Protein AF-A0A286UTF1-F1 (afdb_monomer)

Radius of gyration: 39.76 Å; Cα contacts (8 Å, |Δi|>4): 218; chains: 1; bounding box: 138×71×116 Å

Foldseek 3Di:
DDDDDDDDDDDDDDPPDDDPPPPPPPDDDADPPPNFQWFWEAAPNDIDIDGLVLLLVQFPQSVVLVPDDPDPPDDDARNDPVGHHYDPPAHPLLVVLLCCLSPPPDQLDDSDDDLVNLLSNLVVCLVRVRVVSVVVSCVVNVPPPDDLLRQCLSCVVRVVLVSNLVSLLVLLPDPDQQDPVSCVSNDVLVSVLSVQLNVQLVVVCVVCVVQLVVLVVVVPPPDDDDDDDDDDDDDDYDDDDDDDDDDDDDPPDDPPVDPPDDDDPPDHNSVVSSVSSQVSCCVRVVRHDDDDDPPPPPVPCSDPDDDDDDDDDDDDDDDDDDDD

Structure (mmCIF, N/CA/C/O backbone):
data_AF-A0A286UTF1-F1
#
_entry.id   AF-A0A286UTF1-F1
#
loop_
_atom_site.group_PDB
_atom_site.id
_atom_site.type_symbol
_atom_site.label_atom_id
_atom_site.label_alt_id
_atom_site.label_comp_id
_atom_site.label_asym_id
_atom_site.label_entity_id
_atom_site.label_seq_id
_atom_site.pdbx_PDB_ins_code
_atom_site.Cartn_x
_atom_site.Cartn_y
_atom_site.Cartn_z
_atom_site.occupancy
_atom_site.B_iso_or_equiv
_atom_site.auth_seq_id
_atom_site.auth_comp_id
_atom_site.auth_asym_id
_atom_site.auth_atom_id
_atom_site.pdbx_PDB_model_num
ATOM 1 N N . MET A 1 1 ? 102.202 29.304 -36.621 1.00 47.81 1 MET A N 1
ATOM 2 C CA . MET A 1 1 ? 102.031 28.525 -37.865 1.00 47.81 1 MET A CA 1
ATOM 3 C C . MET A 1 1 ? 101.836 27.078 -37.457 1.00 47.81 1 MET A C 1
ATOM 5 O O . MET A 1 1 ? 102.384 26.709 -36.431 1.00 47.81 1 MET A O 1
ATOM 9 N N . GLU A 1 2 ? 101.073 26.332 -38.258 1.00 36.81 2 GLU A N 1
ATOM 10 C CA . GLU A 1 2 ? 100.695 24.915 -38.097 1.00 36.81 2 GLU A CA 1
ATOM 11 C C . GLU A 1 2 ? 99.563 24.612 -37.106 1.00 36.81 2 GLU A C 1
ATOM 13 O O . GLU A 1 2 ? 99.520 25.147 -36.008 1.00 36.81 2 GLU A O 1
ATOM 18 N N . MET A 1 3 ? 98.605 23.733 -37.377 1.00 40.72 3 MET A N 1
ATOM 19 C CA . MET A 1 3 ? 97.963 23.258 -38.607 1.00 40.72 3 MET A CA 1
ATOM 20 C C . MET A 1 3 ? 96.608 22.727 -38.103 1.00 40.72 3 MET A C 1
ATOM 22 O O . MET A 1 3 ? 96.576 21.795 -37.304 1.00 40.72 3 MET A O 1
ATOM 26 N N . ARG A 1 4 ? 95.486 23.353 -38.485 1.00 44.50 4 ARG A N 1
ATOM 27 C CA . ARG A 1 4 ? 94.147 22.770 -38.286 1.00 44.50 4 ARG A CA 1
ATOM 28 C C . ARG A 1 4 ? 93.730 22.105 -39.590 1.00 44.50 4 ARG A C 1
ATOM 30 O O . ARG A 1 4 ? 93.435 22.806 -40.553 1.00 44.50 4 ARG A O 1
ATOM 37 N N . THR A 1 5 ? 93.669 20.779 -39.589 1.00 48.03 5 THR A N 1
ATOM 38 C CA . THR A 1 5 ? 93.121 20.001 -40.705 1.00 48.03 5 THR A CA 1
ATOM 39 C C . THR A 1 5 ? 92.235 18.882 -40.163 1.00 48.03 5 THR A C 1
ATOM 41 O O . THR A 1 5 ? 92.619 18.138 -39.264 1.00 48.03 5 THR A O 1
ATOM 44 N N . SER A 1 6 ? 91.011 18.864 -40.681 1.00 45.31 6 SER A N 1
ATOM 45 C CA . SER A 1 6 ? 89.820 18.118 -40.266 1.00 45.31 6 SER A CA 1
ATOM 46 C C . SER A 1 6 ? 89.930 16.593 -40.392 1.00 45.31 6 SER A C 1
ATOM 48 O O . SER A 1 6 ? 90.634 16.116 -41.283 1.00 45.31 6 SER A O 1
ATOM 50 N N . PRO A 1 7 ? 89.137 15.810 -39.636 1.00 47.75 7 PRO A N 1
ATOM 51 C CA . PRO A 1 7 ? 88.862 14.427 -39.987 1.00 47.75 7 PRO A CA 1
ATOM 52 C C . PRO A 1 7 ? 87.630 14.302 -40.906 1.00 47.75 7 PRO A C 1
ATOM 54 O O . PRO A 1 7 ? 86.541 14.780 -40.604 1.00 47.75 7 PRO A O 1
ATOM 57 N N . LEU A 1 8 ? 87.894 13.684 -42.058 1.00 42.94 8 LEU A N 1
ATOM 58 C CA . LEU A 1 8 ? 87.099 12.759 -42.881 1.00 42.94 8 LEU A CA 1
ATOM 59 C C . LEU A 1 8 ? 85.564 12.709 -42.704 1.00 42.94 8 LEU A C 1
ATOM 61 O O . LEU A 1 8 ? 85.037 12.225 -41.706 1.00 42.94 8 LEU A O 1
ATOM 65 N N . ILE A 1 9 ? 84.870 13.087 -43.782 1.00 47.72 9 ILE A N 1
ATOM 66 C CA . ILE A 1 9 ? 83.453 12.811 -44.059 1.00 47.72 9 ILE A CA 1
ATOM 67 C C . ILE A 1 9 ? 83.312 11.349 -44.503 1.00 47.72 9 ILE A C 1
ATOM 69 O O . ILE A 1 9 ? 83.910 10.947 -45.501 1.00 47.72 9 ILE A O 1
ATOM 73 N N . VAL A 1 10 ? 82.493 10.572 -43.794 1.00 52.75 10 VAL A N 1
ATOM 74 C CA . VAL A 1 10 ? 81.990 9.268 -44.251 1.00 52.75 10 VAL A CA 1
ATOM 75 C C . VAL A 1 10 ? 80.638 9.506 -44.938 1.00 52.75 10 VAL A C 1
ATOM 77 O O . VAL A 1 10 ? 79.758 10.098 -44.312 1.00 52.75 10 VAL A O 1
ATOM 80 N N . PRO A 1 11 ? 80.435 9.103 -46.206 1.00 51.34 11 PRO A N 1
ATOM 81 C CA . PRO A 1 11 ? 79.147 9.249 -46.867 1.00 51.34 11 PRO A CA 1
ATOM 82 C C . PRO A 1 11 ? 78.292 7.991 -46.675 1.00 51.34 11 PRO A C 1
ATOM 84 O O . PRO A 1 11 ? 78.712 6.891 -47.024 1.00 51.34 11 PRO A O 1
ATOM 87 N N . GLY A 1 12 ? 77.058 8.183 -46.208 1.00 56.88 12 GLY A N 1
ATOM 88 C CA . GLY A 1 12 ? 75.978 7.214 -46.384 1.00 56.88 12 GLY A CA 1
ATOM 89 C C . GLY A 1 12 ? 75.501 6.541 -45.105 1.00 56.88 12 GLY A C 1
ATOM 90 O O . GLY A 1 12 ? 75.857 5.402 -44.831 1.00 56.88 12 GLY A O 1
ATOM 91 N N . GLU A 1 13 ? 74.584 7.200 -44.403 1.00 44.34 13 GLU A N 1
ATOM 92 C CA . GLU A 1 13 ? 73.600 6.501 -43.582 1.00 44.34 13 GLU A CA 1
ATOM 93 C C . GLU A 1 13 ? 72.228 7.106 -43.899 1.00 44.34 13 GLU A C 1
ATOM 95 O O . GLU A 1 13 ? 71.921 8.249 -43.563 1.00 44.34 13 GLU A O 1
ATOM 100 N N . VAL A 1 14 ? 71.449 6.366 -44.689 1.00 63.00 14 VAL A N 1
ATOM 101 C CA . VAL A 1 14 ? 70.055 6.690 -45.003 1.00 63.00 14 VAL A CA 1
ATOM 102 C C . VAL A 1 14 ? 69.260 6.472 -43.712 1.00 63.00 14 VAL A C 1
ATOM 104 O O . VAL A 1 14 ? 69.322 5.364 -43.175 1.00 63.00 14 VAL A O 1
ATOM 107 N N . PRO A 1 15 ? 68.532 7.473 -43.182 1.00 63.28 15 PRO A N 1
ATOM 108 C CA . PRO A 1 15 ? 67.736 7.263 -41.982 1.00 63.28 15 PRO A CA 1
ATOM 109 C C . PRO A 1 15 ? 66.653 6.207 -42.261 1.00 63.28 15 PRO A C 1
ATOM 111 O O . PRO A 1 15 ? 66.076 6.202 -43.355 1.00 63.28 15 PRO A O 1
ATOM 114 N N . PRO A 1 16 ? 66.371 5.301 -41.307 1.00 67.75 16 PRO A N 1
ATOM 115 C CA . PRO A 1 16 ? 65.368 4.262 -41.492 1.00 67.75 16 PRO A CA 1
ATOM 116 C C . PRO A 1 16 ? 63.994 4.888 -41.772 1.00 67.75 16 PRO A C 1
ATOM 118 O O . PRO A 1 16 ? 63.701 5.976 -41.261 1.00 67.75 16 PRO A O 1
ATOM 121 N N . PRO A 1 17 ? 63.142 4.225 -42.578 1.00 59.16 17 PRO A N 1
ATOM 122 C CA . PRO A 1 17 ? 61.818 4.736 -42.890 1.00 59.16 17 PRO A CA 1
ATOM 123 C C . PRO A 1 17 ? 61.050 4.957 -41.588 1.00 59.16 17 PRO A C 1
ATOM 125 O O . PRO A 1 17 ? 60.922 4.058 -40.756 1.00 59.16 17 PRO A O 1
ATOM 128 N N . THR A 1 18 ? 60.567 6.184 -41.413 1.00 64.19 18 THR A N 1
ATOM 129 C CA . THR A 1 18 ? 59.660 6.551 -40.332 1.00 64.19 18 THR A CA 1
ATOM 130 C C . THR A 1 18 ? 58.471 5.587 -40.375 1.00 64.19 18 THR A C 1
ATOM 132 O O . THR A 1 18 ? 57.904 5.393 -41.456 1.00 64.19 18 THR A O 1
ATOM 135 N N . PRO A 1 19 ? 58.090 4.948 -39.254 1.00 62.62 19 PRO A N 1
ATOM 136 C CA . PRO A 1 19 ? 56.891 4.124 -39.240 1.00 62.62 19 PRO A CA 1
ATOM 137 C C . PRO A 1 19 ? 55.705 5.007 -39.652 1.00 62.62 19 PRO A C 1
ATOM 139 O O . PRO A 1 19 ? 55.647 6.168 -39.226 1.00 62.62 19 PRO A O 1
ATOM 142 N N . PRO A 1 20 ? 54.782 4.513 -40.497 1.00 55.75 20 PRO A N 1
ATOM 143 C CA . PRO A 1 20 ? 53.594 5.282 -40.830 1.00 55.75 20 PRO A CA 1
ATOM 144 C C . PRO A 1 20 ? 52.898 5.639 -39.519 1.00 55.75 20 PRO A C 1
ATOM 146 O O . PRO A 1 20 ? 52.729 4.769 -38.662 1.00 55.75 20 PRO A O 1
ATOM 149 N N . LEU A 1 21 ? 52.539 6.919 -39.347 1.00 46.72 21 LEU A N 1
ATOM 150 C CA . LEU A 1 21 ? 51.664 7.332 -38.257 1.00 46.72 21 LEU A CA 1
ATOM 151 C C . LEU A 1 21 ? 50.483 6.366 -38.261 1.00 46.72 21 LEU A C 1
ATOM 153 O O . LEU A 1 21 ? 49.714 6.340 -39.225 1.00 46.72 21 LEU A O 1
ATOM 157 N N . SER A 1 22 ? 50.369 5.568 -37.201 1.00 46.47 22 SER A N 1
ATOM 158 C CA . SER A 1 22 ? 49.171 4.806 -36.904 1.00 46.47 22 SER A CA 1
ATOM 159 C C . SER A 1 22 ? 48.043 5.821 -36.829 1.00 46.47 22 SER A C 1
ATOM 161 O O . SER A 1 22 ? 47.857 6.494 -35.815 1.00 46.47 22 SER A O 1
ATOM 163 N N . THR A 1 23 ? 47.323 5.990 -37.932 1.00 45.19 23 THR A N 1
ATOM 164 C CA . THR A 1 23 ? 46.037 6.664 -37.946 1.00 45.19 23 THR A CA 1
ATOM 165 C C . THR A 1 23 ? 45.116 5.734 -37.184 1.00 45.19 23 THR A C 1
ATOM 167 O O . THR A 1 23 ? 44.480 4.840 -37.737 1.00 45.19 23 THR A O 1
ATOM 170 N N . SER A 1 24 ? 45.151 5.880 -35.857 1.00 49.91 24 SER A N 1
ATOM 171 C CA . SER A 1 24 ? 44.187 5.270 -34.964 1.00 49.91 24 SER A CA 1
ATOM 172 C C . SER A 1 24 ? 42.835 5.694 -35.506 1.00 49.91 24 SER A C 1
ATOM 174 O O . SER A 1 24 ? 42.474 6.871 -35.469 1.00 49.91 24 SER A O 1
ATOM 176 N N . THR A 1 25 ? 42.152 4.756 -36.150 1.00 51.62 25 THR A N 1
ATOM 177 C CA . THR A 1 25 ? 40.794 4.964 -36.618 1.00 51.62 25 THR A CA 1
ATOM 178 C C . THR A 1 25 ? 39.973 4.979 -35.342 1.00 51.62 25 THR A C 1
ATOM 180 O O . THR A 1 25 ? 39.587 3.929 -34.836 1.00 51.62 25 THR A O 1
ATOM 183 N N . ILE A 1 26 ? 39.839 6.162 -34.739 1.00 68.56 26 ILE A N 1
ATOM 184 C CA . ILE A 1 26 ? 39.021 6.372 -33.551 1.00 68.56 26 ILE A CA 1
ATOM 185 C C . ILE A 1 26 ? 37.592 6.118 -34.021 1.00 68.56 26 ILE A C 1
ATOM 187 O O . ILE A 1 26 ? 36.967 6.972 -34.649 1.00 68.56 26 ILE A O 1
ATOM 191 N N . GLY A 1 27 ? 37.119 4.889 -33.809 1.00 76.12 27 GLY A N 1
ATOM 192 C CA . GLY A 1 27 ? 35.719 4.546 -33.997 1.00 76.12 27 GLY A CA 1
ATOM 193 C C . GLY A 1 27 ? 34.842 5.460 -33.135 1.00 76.12 27 GLY A C 1
ATOM 194 O O . GLY A 1 27 ? 35.331 6.054 -32.170 1.00 76.12 27 GLY A O 1
ATOM 195 N N . PRO A 1 28 ? 33.553 5.605 -33.471 1.00 81.25 28 PRO A N 1
ATOM 196 C CA . PRO A 1 28 ? 32.652 6.444 -32.693 1.00 81.25 28 PRO A CA 1
ATOM 197 C C . PRO A 1 28 ? 32.663 6.018 -31.216 1.00 81.25 28 PRO A C 1
ATOM 199 O O . PRO A 1 28 ? 32.454 4.846 -30.900 1.00 81.25 28 PRO A O 1
ATOM 202 N N . CYS A 1 29 ? 32.933 6.973 -30.320 1.00 87.12 29 CYS A N 1
ATOM 203 C CA . CYS A 1 29 ? 32.883 6.759 -28.875 1.00 87.12 29 CYS A CA 1
ATOM 204 C C . CYS A 1 29 ? 31.418 6.707 -28.422 1.00 87.12 29 CYS A C 1
ATOM 206 O O . CYS A 1 29 ? 30.606 7.524 -28.859 1.00 87.12 29 CYS A O 1
ATOM 208 N N . ARG A 1 30 ? 31.074 5.741 -27.569 1.00 89.00 30 ARG A N 1
ATOM 209 C CA . ARG A 1 30 ? 29.741 5.644 -26.962 1.00 89.00 30 ARG A CA 1
ATOM 210 C C . ARG A 1 30 ? 29.675 6.593 -25.773 1.00 89.00 30 ARG A C 1
ATOM 212 O O . ARG A 1 30 ? 30.598 6.617 -24.966 1.00 89.00 30 ARG A O 1
ATOM 219 N N . ASP A 1 31 ? 28.596 7.357 -25.682 1.00 88.94 31 ASP A N 1
ATOM 220 C CA . ASP A 1 31 ? 28.384 8.277 -24.567 1.00 88.94 31 ASP A CA 1
ATOM 221 C C . ASP A 1 31 ? 27.977 7.519 -23.295 1.00 88.94 31 ASP A C 1
ATOM 223 O O . ASP A 1 31 ? 27.081 6.683 -23.333 1.00 88.94 31 ASP A O 1
ATOM 227 N N . GLU A 1 32 ? 28.601 7.817 -22.158 1.00 83.19 32 GLU A N 1
ATOM 228 C CA . GLU A 1 32 ? 28.349 7.103 -20.895 1.00 83.19 32 GLU A CA 1
ATOM 229 C C . GLU A 1 32 ? 26.960 7.385 -20.295 1.00 83.19 32 GLU A C 1
ATOM 231 O O . GLU A 1 32 ? 26.448 6.603 -19.491 1.00 83.19 32 GLU A O 1
ATOM 236 N N . THR A 1 33 ? 26.339 8.509 -20.658 1.00 81.12 33 THR A N 1
ATOM 237 C CA . THR A 1 33 ? 25.069 8.954 -20.069 1.00 81.12 33 THR A CA 1
ATOM 238 C C . THR A 1 33 ? 23.880 8.596 -20.952 1.00 81.12 33 THR A C 1
ATOM 240 O O . THR A 1 33 ? 22.838 8.192 -20.437 1.00 81.12 33 THR A O 1
ATOM 243 N N . PHE A 1 34 ? 24.034 8.721 -22.271 1.00 84.44 34 PHE A N 1
ATOM 244 C CA . PHE A 1 34 ? 22.942 8.608 -23.240 1.00 84.44 34 PHE A CA 1
ATOM 245 C C . PHE A 1 34 ? 23.028 7.376 -24.153 1.00 84.44 34 PHE A C 1
ATOM 247 O O . PHE A 1 34 ? 22.146 7.179 -24.992 1.00 84.44 34 PHE A O 1
ATOM 254 N N . TYR A 1 35 ? 24.044 6.520 -24.002 1.00 87.00 35 TYR A N 1
ATOM 255 C CA . TYR A 1 35 ? 24.088 5.218 -24.670 1.00 87.00 35 TYR A CA 1
ATOM 256 C C . TYR A 1 35 ? 23.406 4.153 -23.802 1.00 87.00 35 TYR A C 1
ATOM 258 O O . TYR A 1 35 ? 24.036 3.493 -22.979 1.00 87.00 35 TYR A O 1
ATOM 266 N N . PHE A 1 36 ? 22.088 4.028 -23.955 1.00 85.81 36 PHE A N 1
ATOM 267 C CA . PHE A 1 36 ? 21.276 3.136 -23.128 1.00 85.81 36 PHE A CA 1
ATOM 268 C C . PHE A 1 36 ? 21.326 1.680 -23.593 1.00 85.81 36 PHE A C 1
ATOM 270 O O . PHE A 1 36 ? 21.089 1.382 -24.766 1.00 85.81 36 PHE A O 1
ATOM 277 N N . ASP A 1 37 ? 21.496 0.771 -22.635 1.00 86.50 37 ASP A N 1
ATOM 278 C CA . ASP A 1 37 ? 21.171 -0.638 -22.820 1.00 86.50 37 ASP A CA 1
ATOM 279 C C . ASP A 1 37 ? 19.652 -0.826 -22.756 1.00 86.50 37 ASP A C 1
ATOM 281 O O . ASP A 1 37 ? 18.980 -0.311 -21.857 1.00 86.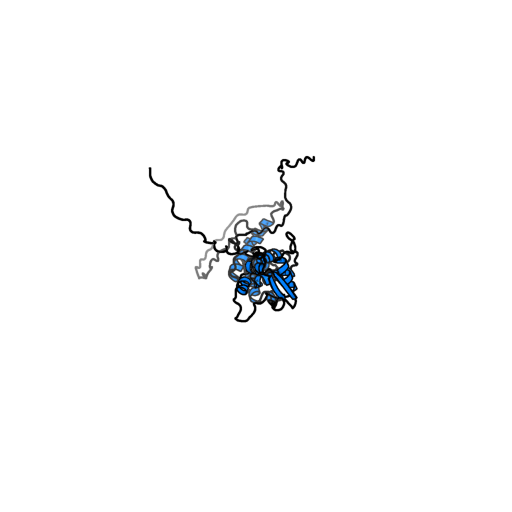50 37 ASP A O 1
ATOM 285 N N . MET A 1 38 ? 19.102 -1.565 -23.717 1.00 90.19 38 MET A N 1
ATOM 286 C CA . MET A 1 38 ? 17.672 -1.861 -23.789 1.00 90.19 38 MET A CA 1
ATOM 287 C C . MET A 1 38 ? 17.401 -3.282 -23.303 1.00 90.19 38 MET A C 1
ATOM 289 O O . MET A 1 38 ? 18.194 -4.190 -23.543 1.00 90.19 38 MET A O 1
ATOM 293 N N . THR A 1 39 ? 16.247 -3.474 -22.676 1.00 91.25 39 THR A N 1
ATOM 294 C CA . THR A 1 39 ? 15.718 -4.784 -22.297 1.00 91.25 39 THR A CA 1
ATOM 295 C C . THR A 1 39 ? 14.342 -4.980 -22.916 1.00 91.25 39 THR A C 1
ATOM 297 O O . THR A 1 39 ? 13.533 -4.049 -22.952 1.00 91.25 39 THR A O 1
ATOM 300 N N . VAL A 1 40 ? 14.094 -6.184 -23.424 1.00 93.31 40 VAL A N 1
ATOM 301 C CA . VAL A 1 40 ? 12.814 -6.604 -23.998 1.00 93.31 40 VAL A CA 1
ATOM 302 C C . VAL A 1 40 ? 12.092 -7.495 -22.993 1.00 93.31 40 VAL A C 1
ATOM 304 O O . VAL A 1 40 ? 12.592 -8.558 -22.637 1.00 93.31 40 VAL A O 1
ATOM 307 N N . PHE A 1 41 ? 10.920 -7.060 -22.544 1.00 93.50 41 PHE A N 1
ATOM 308 C CA . PHE A 1 41 ? 10.014 -7.830 -21.695 1.00 93.50 41 PHE A CA 1
ATOM 309 C C . PHE A 1 41 ? 8.881 -8.416 -22.528 1.00 93.50 41 PHE A C 1
ATOM 311 O O . PHE A 1 41 ? 8.352 -7.726 -23.396 1.00 93.50 41 PHE A O 1
ATOM 318 N N . GLU A 1 42 ? 8.463 -9.641 -22.229 1.00 94.19 42 GLU A N 1
ATOM 319 C CA . GLU A 1 42 ? 7.241 -10.231 -22.777 1.00 94.19 42 GLU A CA 1
ATOM 320 C C . GLU A 1 42 ? 6.180 -10.343 -21.683 1.00 94.19 42 GLU A C 1
ATOM 322 O O . GLU A 1 42 ? 6.417 -10.942 -20.634 1.00 94.19 42 GLU A O 1
ATOM 327 N N . VAL A 1 43 ? 5.001 -9.769 -21.936 1.00 94.06 43 VAL A N 1
ATOM 328 C CA . VAL A 1 43 ? 3.850 -9.796 -21.022 1.00 94.06 43 VAL A CA 1
ATOM 329 C C . VAL A 1 43 ? 2.601 -10.172 -21.810 1.00 94.06 43 VAL A C 1
ATOM 331 O O . VAL A 1 43 ? 2.228 -9.467 -22.746 1.00 94.06 43 VAL A O 1
ATOM 334 N N . GLU A 1 44 ? 1.973 -11.297 -21.462 1.00 91.19 44 GLU A N 1
ATOM 335 C CA . GLU A 1 44 ? 0.834 -11.901 -22.184 1.00 91.19 44 GLU A CA 1
ATOM 336 C C . GLU A 1 44 ? 1.001 -11.878 -23.723 1.00 91.19 44 GLU A C 1
ATOM 338 O O . GLU A 1 44 ? 0.090 -11.479 -24.452 1.00 91.19 44 GLU A O 1
ATOM 343 N N . GLY A 1 45 ? 2.184 -12.247 -24.229 1.00 87.75 45 GLY A N 1
ATOM 344 C CA . GLY A 1 45 ? 2.484 -12.282 -25.666 1.00 87.75 45 GLY A CA 1
ATOM 345 C C . GLY A 1 45 ? 2.719 -10.918 -26.330 1.00 87.75 45 GLY A C 1
ATOM 346 O O . GLY A 1 45 ? 2.766 -10.837 -27.557 1.00 87.75 45 GLY A O 1
ATOM 347 N N . CYS A 1 46 ? 2.854 -9.833 -25.560 1.00 93.94 46 CYS A N 1
ATOM 348 C CA . CYS A 1 46 ? 3.226 -8.509 -26.060 1.00 93.94 46 CYS A CA 1
ATOM 349 C C . CYS A 1 46 ? 4.641 -8.131 -25.610 1.00 93.94 46 CYS A C 1
ATOM 351 O O . CYS A 1 46 ? 4.979 -8.272 -24.434 1.00 93.94 46 CYS A O 1
ATOM 353 N N . LEU A 1 47 ? 5.451 -7.621 -26.543 1.00 94.19 47 LEU A N 1
ATOM 354 C CA . LEU A 1 47 ? 6.827 -7.201 -26.286 1.00 94.19 47 LEU A CA 1
ATOM 355 C C . LEU A 1 47 ? 6.905 -5.720 -25.900 1.00 94.19 47 LEU A C 1
ATOM 357 O O . LEU A 1 47 ? 6.365 -4.847 -26.582 1.00 94.19 47 LEU A O 1
ATOM 361 N N . PHE A 1 48 ? 7.646 -5.434 -24.836 1.00 94.00 48 PHE A N 1
ATOM 362 C CA . PHE A 1 48 ? 7.927 -4.093 -24.338 1.00 94.00 48 PHE A CA 1
ATOM 363 C C . PHE A 1 48 ? 9.435 -3.878 -24.294 1.00 94.00 48 PHE A C 1
ATOM 365 O O . PHE A 1 48 ? 10.138 -4.524 -23.520 1.00 94.00 48 PHE A O 1
ATOM 372 N N . LYS A 1 49 ? 9.938 -2.944 -25.101 1.00 94.00 49 LYS A N 1
ATOM 373 C CA . LYS A 1 49 ? 11.363 -2.611 -25.157 1.00 94.00 49 LYS A CA 1
ATOM 374 C C . LYS A 1 49 ? 11.635 -1.307 -24.418 1.00 94.00 49 LYS A C 1
ATOM 376 O O . LYS A 1 49 ? 11.153 -0.255 -24.832 1.00 94.00 49 LYS A O 1
ATOM 381 N N . VAL A 1 50 ? 12.399 -1.376 -23.331 1.00 93.06 50 VAL A N 1
ATOM 382 C CA . VAL A 1 50 ? 12.607 -0.258 -22.393 1.00 93.06 50 VAL A CA 1
ATOM 383 C C . VAL A 1 50 ? 14.069 -0.159 -21.934 1.00 93.06 50 VAL A C 1
ATOM 385 O O . VAL A 1 50 ? 14.784 -1.159 -21.988 1.00 93.06 50 VAL A O 1
ATOM 388 N N . PRO A 1 51 ? 14.545 1.020 -21.489 1.00 91.69 51 PRO A N 1
ATOM 389 C CA . PRO A 1 51 ? 15.904 1.170 -20.966 1.00 91.69 51 PRO A CA 1
ATOM 390 C C . PRO A 1 51 ? 16.142 0.331 -19.702 1.00 91.69 51 PRO A C 1
ATOM 392 O O . PRO A 1 51 ? 15.451 0.501 -18.696 1.00 91.69 51 PRO A O 1
ATOM 395 N N . ARG A 1 52 ? 17.166 -0.527 -19.732 1.00 90.06 52 ARG A N 1
ATOM 396 C CA . ARG A 1 52 ? 17.552 -1.437 -18.640 1.00 90.06 52 ARG A CA 1
ATOM 397 C C . ARG A 1 52 ? 17.929 -0.691 -17.363 1.00 90.06 52 ARG A C 1
ATOM 399 O O . ARG A 1 52 ? 17.496 -1.047 -16.268 1.00 90.06 52 ARG A O 1
ATOM 406 N N . ARG A 1 53 ? 18.682 0.399 -17.525 1.00 88.75 53 ARG A N 1
ATOM 407 C CA . ARG A 1 53 ? 19.217 1.223 -16.433 1.00 88.75 53 ARG A CA 1
ATOM 408 C C . ARG A 1 53 ? 18.138 1.699 -15.454 1.00 88.75 53 ARG A C 1
ATOM 410 O O . ARG A 1 53 ? 18.358 1.688 -14.250 1.00 88.75 53 ARG A O 1
ATOM 417 N N . ALA A 1 54 ? 16.950 2.051 -15.951 1.00 88.81 54 ALA A N 1
ATOM 418 C CA . ALA A 1 54 ? 15.851 2.519 -15.105 1.00 88.81 54 ALA A CA 1
ATOM 419 C C . ALA A 1 54 ? 15.343 1.444 -14.125 1.00 88.81 54 ALA A C 1
ATOM 421 O O . ALA A 1 54 ? 14.898 1.779 -13.028 1.00 88.81 54 ALA A O 1
ATOM 422 N N . PHE A 1 55 ? 15.432 0.163 -14.502 1.00 90.69 55 PHE A N 1
ATOM 423 C CA . PHE A 1 55 ? 15.064 -0.962 -13.642 1.00 90.69 55 PHE A CA 1
ATOM 424 C C . PHE A 1 55 ? 16.174 -1.277 -12.633 1.00 90.69 55 PHE A C 1
ATOM 426 O O . PHE A 1 55 ? 15.884 -1.490 -11.461 1.00 90.69 55 PHE A O 1
ATOM 433 N N . GLU A 1 56 ? 17.441 -1.246 -13.054 1.00 89.44 56 GLU A N 1
ATOM 434 C CA . GLU A 1 56 ? 18.597 -1.499 -12.177 1.00 89.44 56 GLU A CA 1
ATOM 435 C C . GLU A 1 56 ? 18.774 -0.433 -11.086 1.00 89.44 56 GLU A C 1
ATOM 437 O O . GLU A 1 56 ? 19.144 -0.750 -9.955 1.00 89.44 56 GLU A O 1
ATOM 442 N N . GLU A 1 57 ? 18.516 0.836 -11.409 1.00 88.38 57 GLU A N 1
ATOM 443 C CA . GLU A 1 57 ? 18.688 1.946 -10.466 1.00 88.38 57 GLU A CA 1
ATOM 444 C C . GLU A 1 57 ? 17.586 2.005 -9.404 1.00 88.38 57 GLU A C 1
ATOM 446 O O . GLU A 1 57 ? 17.820 2.489 -8.296 1.00 88.38 57 GLU A O 1
ATOM 451 N N . GLN A 1 58 ? 16.376 1.549 -9.737 1.00 86.69 58 GLN A N 1
ATOM 452 C CA . GLN A 1 58 ? 15.204 1.701 -8.873 1.00 86.69 58 GLN A CA 1
ATOM 453 C C . GLN A 1 58 ? 14.737 0.397 -8.217 1.00 86.69 58 GLN A C 1
ATOM 455 O O . GLN A 1 58 ? 13.911 0.461 -7.306 1.00 86.69 58 GLN A O 1
ATOM 460 N N . SER A 1 59 ? 15.261 -0.757 -8.640 1.00 91.69 59 SER A N 1
ATOM 461 C CA . SER A 1 59 ? 14.943 -2.067 -8.073 1.00 91.69 59 SER A CA 1
ATOM 462 C C . SER A 1 59 ? 16.197 -2.895 -7.813 1.00 91.69 59 SER A C 1
ATOM 464 O O . SER A 1 59 ? 16.921 -3.290 -8.729 1.00 91.69 59 SER A O 1
ATOM 466 N N . ASP A 1 60 ? 16.403 -3.248 -6.544 1.00 87.06 60 ASP A N 1
ATOM 467 C CA . ASP A 1 60 ? 17.466 -4.168 -6.139 1.00 87.06 60 ASP A CA 1
ATOM 468 C C . ASP A 1 60 ? 17.249 -5.586 -6.699 1.00 87.06 60 ASP A C 1
ATOM 470 O O . ASP A 1 60 ? 18.221 -6.299 -6.961 1.00 87.06 60 ASP A O 1
ATOM 474 N N . ILE A 1 61 ? 15.990 -5.989 -6.916 1.00 88.69 61 ILE A N 1
ATOM 475 C CA . ILE A 1 61 ? 15.623 -7.293 -7.486 1.00 88.69 61 ILE A CA 1
ATOM 476 C C . ILE A 1 61 ? 16.084 -7.364 -8.939 1.00 88.69 61 ILE A C 1
ATOM 478 O O . ILE A 1 61 ? 16.821 -8.283 -9.298 1.00 88.69 61 ILE A O 1
ATOM 482 N N . PHE A 1 62 ? 15.721 -6.371 -9.755 1.00 88.12 62 PHE A N 1
ATOM 483 C CA . PHE A 1 62 ? 16.159 -6.318 -11.146 1.00 88.12 62 PHE A CA 1
ATOM 484 C C . PHE A 1 62 ? 17.669 -6.128 -11.249 1.00 88.12 62 PHE A C 1
ATOM 486 O O . PHE A 1 62 ? 18.301 -6.837 -12.025 1.00 88.12 62 PHE A O 1
ATOM 493 N N . ARG A 1 63 ? 18.278 -5.271 -10.417 1.00 88.19 63 ARG A N 1
ATOM 494 C CA . ARG A 1 63 ? 19.743 -5.132 -10.360 1.00 88.19 63 ARG A CA 1
ATOM 495 C C . ARG A 1 63 ? 20.432 -6.469 -10.101 1.00 88.19 63 ARG A C 1
ATOM 497 O O . ARG A 1 63 ? 21.407 -6.799 -10.770 1.00 88.19 63 ARG A O 1
ATOM 504 N N . SER A 1 64 ? 19.915 -7.245 -9.151 1.00 85.81 64 SER A N 1
ATOM 505 C CA . SER A 1 64 ? 20.460 -8.563 -8.823 1.00 85.81 64 SER A CA 1
ATOM 506 C C . SER A 1 64 ? 20.259 -9.541 -9.979 1.00 85.81 64 SER A C 1
ATOM 508 O O . SER A 1 64 ? 21.235 -10.136 -10.423 1.00 85.81 64 SER A O 1
ATOM 510 N N . MET A 1 65 ? 19.041 -9.641 -10.523 1.00 84.94 65 MET A N 1
ATOM 511 C CA . MET A 1 65 ? 18.703 -10.505 -11.662 1.00 84.94 65 MET A CA 1
ATOM 512 C C . MET A 1 65 ? 19.619 -10.253 -12.864 1.00 84.94 65 MET A C 1
ATOM 514 O O . MET A 1 65 ? 20.180 -11.181 -13.437 1.00 84.94 65 MET A O 1
ATOM 518 N N . PHE A 1 66 ? 19.822 -8.985 -13.201 1.00 83.62 66 PHE A N 1
ATOM 519 C CA . PHE A 1 66 ? 20.633 -8.541 -14.325 1.00 83.62 66 PHE A CA 1
ATOM 520 C C . PHE A 1 66 ? 22.148 -8.692 -14.115 1.00 83.62 66 PHE A C 1
ATOM 522 O O . PHE A 1 66 ? 22.906 -8.672 -15.089 1.00 83.62 66 PHE A O 1
ATOM 529 N N . SER A 1 67 ? 22.591 -8.848 -12.864 1.00 81.50 67 SER A N 1
ATOM 530 C CA . SER A 1 67 ? 23.994 -9.083 -12.500 1.00 81.50 67 SER A CA 1
ATOM 531 C C . SER A 1 67 ? 24.390 -10.563 -12.473 1.00 81.50 67 SER A C 1
ATOM 533 O O . SER A 1 67 ? 25.580 -10.873 -12.377 1.00 81.50 67 SER A O 1
ATOM 535 N N . LEU A 1 68 ? 23.418 -11.481 -12.544 1.00 76.69 68 LEU A N 1
ATOM 536 C CA . LEU A 1 68 ? 23.693 -12.913 -12.525 1.00 76.69 68 LEU A CA 1
ATOM 537 C C . LEU A 1 68 ? 24.472 -13.313 -13.789 1.00 76.69 68 LEU A C 1
ATOM 539 O O . LEU A 1 68 ? 24.057 -12.966 -14.899 1.00 76.69 68 LEU A O 1
ATOM 543 N N . PRO A 1 69 ? 25.600 -14.038 -13.653 1.00 68.94 69 PRO A N 1
ATOM 544 C CA . PRO A 1 69 ? 26.321 -14.547 -14.808 1.00 68.94 69 PRO A CA 1
ATOM 545 C C . PRO A 1 69 ? 25.399 -15.455 -15.626 1.00 68.94 69 PRO A C 1
ATOM 547 O O . PRO A 1 69 ? 24.704 -16.279 -15.026 1.00 68.94 69 PRO A O 1
ATOM 550 N N . PRO A 1 70 ? 25.406 -15.369 -16.967 1.00 65.25 70 PRO A N 1
ATOM 551 C CA . PRO A 1 70 ? 24.717 -16.363 -17.772 1.00 65.25 70 PRO A CA 1
ATOM 552 C C . PRO A 1 70 ? 25.252 -17.755 -17.425 1.00 65.25 70 PRO A C 1
ATOM 554 O O . PRO A 1 70 ? 26.467 -17.955 -17.300 1.00 65.25 70 PRO A O 1
ATOM 557 N N . GLU A 1 71 ? 24.351 -18.725 -17.275 1.00 60.91 71 GLU A N 1
ATOM 558 C CA . GLU A 1 71 ? 24.749 -20.129 -17.258 1.00 60.91 71 GLU A CA 1
ATOM 559 C C . GLU A 1 71 ? 25.525 -20.432 -18.549 1.00 60.91 71 GLU A C 1
ATOM 561 O O . GLU A 1 71 ? 25.231 -19.884 -19.616 1.00 60.91 71 GLU A O 1
ATOM 566 N N . ARG A 1 72 ? 26.583 -21.246 -18.447 1.00 51.88 72 ARG A N 1
ATOM 567 C CA . ARG A 1 72 ? 27.469 -21.541 -19.585 1.00 51.88 72 ARG A CA 1
ATOM 568 C C . ARG A 1 72 ? 26.622 -22.011 -20.777 1.00 51.88 72 ARG A C 1
ATOM 570 O O . ARG A 1 72 ? 25.789 -22.893 -20.613 1.00 51.88 72 ARG A O 1
ATOM 577 N N . ASP A 1 73 ? 26.853 -21.405 -21.941 1.00 55.62 73 ASP A N 1
ATOM 578 C CA . ASP A 1 73 ? 26.142 -21.626 -23.215 1.00 55.62 73 ASP A CA 1
ATOM 579 C C . ASP A 1 73 ? 24.697 -21.098 -23.328 1.00 55.62 73 ASP A C 1
ATOM 581 O O . ASP A 1 73 ? 24.028 -21.337 -24.335 1.00 55.62 73 ASP A O 1
ATOM 585 N N . VAL A 1 74 ? 24.220 -20.296 -22.371 1.00 61.44 74 VAL A N 1
ATOM 586 C CA . VAL A 1 74 ? 22.883 -19.689 -22.418 1.00 61.44 74 VAL A CA 1
ATOM 587 C C . VAL A 1 74 ? 23.001 -18.184 -22.695 1.00 61.44 74 VAL A C 1
ATOM 589 O O . VAL A 1 74 ? 23.560 -17.435 -21.898 1.00 61.44 74 VAL A O 1
ATOM 592 N N . GLN A 1 75 ? 22.481 -17.714 -23.837 1.00 60.12 75 GLN A N 1
ATOM 593 C CA . GLN A 1 75 ? 22.339 -16.269 -24.085 1.00 60.12 75 GLN A CA 1
ATOM 594 C C . GLN A 1 75 ? 21.461 -15.627 -23.000 1.00 60.12 75 GLN A C 1
ATOM 596 O O . GLN A 1 75 ? 20.445 -16.200 -22.613 1.00 60.12 75 GLN A O 1
ATOM 601 N N . VAL A 1 76 ? 21.849 -14.442 -22.529 1.00 67.75 76 VAL A N 1
ATOM 602 C CA . VAL A 1 76 ? 21.128 -13.700 -21.484 1.00 67.75 76 VAL A CA 1
ATOM 603 C C . VAL A 1 76 ? 19.727 -13.318 -21.981 1.00 67.75 76 VAL A C 1
ATOM 605 O O . VAL A 1 76 ? 19.566 -12.839 -23.104 1.00 67.75 76 VAL A O 1
ATOM 608 N N . GLU A 1 77 ? 18.718 -13.530 -21.141 1.00 72.94 77 GLU A N 1
ATOM 609 C CA . GLU A 1 77 ? 17.322 -13.192 -21.434 1.00 72.94 77 GLU A CA 1
ATOM 610 C C . GLU A 1 77 ? 17.089 -11.678 -21.477 1.00 72.94 77 GLU A C 1
ATOM 612 O O . GLU A 1 77 ? 17.730 -10.904 -20.765 1.00 72.94 77 GLU A O 1
ATOM 617 N N . GLY A 1 78 ? 16.165 -11.246 -22.336 1.00 77.88 78 GLY A N 1
ATOM 618 C CA . GLY A 1 78 ? 15.768 -9.847 -22.474 1.00 77.88 78 GLY A CA 1
ATOM 619 C C . GLY A 1 78 ? 16.677 -8.994 -23.361 1.00 77.88 78 GLY A C 1
ATOM 620 O O . GLY A 1 78 ? 16.450 -7.789 -23.449 1.00 77.88 78 GLY A O 1
ATOM 621 N N . ILE A 1 79 ? 17.683 -9.572 -24.031 1.00 79.69 79 ILE A N 1
ATOM 622 C CA . ILE A 1 79 ? 18.562 -8.837 -24.963 1.00 79.69 79 ILE A CA 1
ATOM 623 C C . ILE A 1 79 ? 17.920 -8.663 -26.349 1.00 79.69 79 ILE A C 1
ATOM 625 O O . ILE A 1 79 ? 18.161 -7.651 -27.012 1.00 79.69 79 ILE A O 1
ATOM 629 N N . SER A 1 80 ? 17.108 -9.623 -26.798 1.00 81.50 80 SER A N 1
ATOM 630 C CA . SER A 1 80 ? 16.510 -9.611 -28.137 1.00 81.50 80 SER A CA 1
ATOM 631 C C . SER A 1 80 ? 15.035 -10.003 -28.130 1.00 81.50 80 SER A C 1
ATOM 633 O O . SER A 1 80 ? 14.531 -10.567 -27.158 1.00 81.50 80 SER A O 1
ATOM 635 N N . ASP A 1 81 ? 14.346 -9.694 -29.228 1.00 87.62 81 ASP A N 1
ATOM 636 C CA . ASP A 1 81 ? 12.919 -9.977 -29.407 1.00 87.62 81 ASP A CA 1
ATOM 637 C C . ASP A 1 81 ? 12.655 -11.493 -29.518 1.00 87.62 81 ASP A C 1
ATOM 639 O O . ASP A 1 81 ? 11.564 -11.955 -29.201 1.00 87.62 81 ASP A O 1
ATOM 643 N N . GLU A 1 82 ? 13.659 -12.281 -29.924 1.00 85.50 82 GLU A N 1
ATOM 644 C CA . GLU A 1 82 ? 13.592 -13.748 -29.995 1.00 85.50 82 GLU A CA 1
ATOM 645 C C . GLU A 1 82 ? 13.747 -14.423 -28.627 1.00 85.50 82 GLU A C 1
ATOM 647 O O . GLU A 1 82 ? 13.374 -15.586 -28.468 1.00 85.50 82 GLU A O 1
ATOM 652 N N . ARG A 1 83 ? 14.317 -13.713 -27.645 1.00 84.56 83 ARG A N 1
ATOM 653 C CA . ARG A 1 83 ? 14.485 -14.204 -26.276 1.00 84.56 83 ARG A CA 1
ATOM 654 C C . ARG A 1 83 ? 14.186 -13.100 -25.255 1.00 84.56 83 ARG A C 1
ATOM 656 O O . ARG A 1 83 ? 15.104 -12.621 -24.576 1.00 84.56 83 ARG A O 1
ATOM 663 N N . PRO A 1 84 ? 12.917 -12.680 -25.145 1.00 88.75 84 PRO A N 1
ATOM 664 C CA . PRO A 1 84 ? 12.516 -11.656 -24.197 1.00 88.75 84 PRO A CA 1
ATOM 665 C C . PRO A 1 84 ? 12.560 -12.184 -22.758 1.00 88.75 84 PRO A C 1
ATOM 667 O O . PRO A 1 84 ? 12.602 -13.387 -22.507 1.00 88.75 84 PRO A O 1
ATOM 670 N N . LEU A 1 85 ? 12.539 -11.263 -21.799 1.00 88.94 85 LEU A N 1
ATOM 671 C CA . LEU A 1 85 ? 12.360 -11.571 -20.386 1.00 88.94 85 LEU A CA 1
ATOM 672 C C . LEU A 1 85 ? 10.861 -11.723 -20.115 1.00 88.94 85 LEU A C 1
ATOM 674 O O . LEU A 1 85 ? 10.118 -10.739 -20.118 1.00 88.94 85 LEU A O 1
ATOM 678 N N . ILE A 1 86 ? 10.415 -12.962 -19.922 1.00 89.56 86 ILE A N 1
ATOM 679 C CA . ILE A 1 86 ? 8.998 -13.292 -19.752 1.00 89.56 86 ILE A CA 1
ATOM 680 C C . ILE A 1 86 ? 8.563 -12.940 -18.326 1.00 89.56 86 ILE A C 1
ATOM 682 O O . ILE A 1 86 ? 9.132 -13.431 -17.352 1.00 89.56 86 ILE A O 1
ATOM 686 N N . LEU A 1 87 ? 7.541 -12.092 -18.200 1.00 89.94 87 LEU A N 1
ATOM 687 C CA . LEU A 1 87 ? 6.920 -11.763 -16.918 1.00 89.94 87 LEU A CA 1
ATOM 688 C C . LEU A 1 87 ? 5.623 -12.560 -16.762 1.00 89.94 87 LEU A C 1
ATOM 690 O O . LEU A 1 87 ? 4.575 -12.194 -17.296 1.00 89.94 87 LEU A O 1
ATOM 694 N N . GLU A 1 88 ? 5.696 -13.658 -16.015 1.00 88.56 88 GLU A N 1
ATOM 695 C CA . GLU A 1 88 ? 4.528 -14.476 -15.694 1.00 88.56 88 GLU A CA 1
ATOM 696 C C . GLU A 1 88 ? 3.667 -13.828 -14.599 1.00 88.56 88 GLU A C 1
ATOM 698 O O . GLU A 1 88 ? 4.170 -13.202 -13.666 1.00 88.56 88 GLU A O 1
ATOM 703 N N . GLY A 1 89 ? 2.344 -13.989 -14.701 1.00 87.31 89 GLY A N 1
ATOM 704 C CA . GLY A 1 89 ? 1.397 -13.496 -13.693 1.00 87.31 89 GLY A CA 1
ATOM 705 C C . GLY A 1 89 ? 1.127 -11.987 -13.727 1.00 87.31 89 GLY A C 1
ATOM 706 O O . GLY A 1 89 ? 0.436 -11.483 -12.847 1.00 87.31 89 GLY A O 1
ATOM 707 N N . VAL A 1 90 ? 1.629 -11.272 -14.738 1.00 92.94 90 VAL A N 1
ATOM 708 C CA . VAL A 1 90 ? 1.390 -9.837 -14.938 1.00 92.94 90 VAL A CA 1
ATOM 709 C C . VAL A 1 90 ? 0.577 -9.624 -16.208 1.00 92.94 90 VAL A C 1
ATOM 711 O O . VAL A 1 90 ? 0.878 -10.223 -17.238 1.00 92.94 90 VAL A O 1
ATOM 714 N N . THR A 1 91 ? -0.438 -8.757 -16.156 1.00 94.19 91 THR A N 1
ATOM 715 C CA . THR A 1 91 ? -1.208 -8.410 -17.356 1.00 94.19 91 THR A CA 1
ATOM 716 C C . THR A 1 91 ? -0.546 -7.279 -18.144 1.00 94.19 91 THR A C 1
ATOM 718 O O . THR A 1 91 ? 0.140 -6.416 -17.585 1.00 94.19 91 THR A O 1
ATOM 721 N N . GLN A 1 92 ? -0.799 -7.210 -19.454 1.00 94.94 92 GLN A N 1
ATOM 722 C CA . GLN A 1 92 ? -0.293 -6.118 -20.297 1.00 94.94 92 GLN A CA 1
ATOM 723 C C . GLN A 1 92 ? -0.762 -4.740 -19.817 1.00 94.94 92 GLN A C 1
ATOM 725 O O . GLN A 1 92 ? -0.057 -3.744 -19.995 1.00 94.94 92 GLN A O 1
ATOM 730 N N . LYS A 1 93 ? -1.973 -4.661 -19.249 1.00 94.25 93 LYS A N 1
ATOM 731 C CA . LYS A 1 93 ? -2.543 -3.407 -18.739 1.00 94.25 93 LYS A CA 1
ATOM 732 C C . LYS A 1 93 ? -1.799 -2.939 -17.496 1.00 94.25 93 LYS A C 1
ATOM 734 O O . LYS A 1 93 ? -1.419 -1.770 -17.441 1.00 94.25 93 LYS A O 1
ATOM 739 N N . ASP A 1 94 ? -1.537 -3.852 -16.568 1.00 94.44 94 ASP A N 1
ATOM 740 C CA . ASP A 1 94 ? -0.846 -3.554 -15.313 1.00 94.44 94 ASP A CA 1
ATOM 741 C C . ASP A 1 94 ? 0.590 -3.124 -15.591 1.00 94.44 94 ASP A C 1
ATOM 743 O O . ASP A 1 94 ? 1.045 -2.087 -15.101 1.00 94.44 94 ASP A O 1
ATOM 747 N N . PHE A 1 95 ? 1.279 -3.859 -16.470 1.00 95.31 95 PHE A N 1
ATOM 748 C CA . PHE A 1 95 ? 2.640 -3.510 -16.853 1.00 95.31 95 PHE A CA 1
ATOM 749 C C . PHE A 1 95 ? 2.704 -2.163 -17.573 1.00 95.31 95 PHE A C 1
ATOM 751 O O . PHE A 1 95 ? 3.562 -1.335 -17.273 1.00 95.31 95 PHE A O 1
ATOM 758 N N . ARG A 1 96 ? 1.755 -1.877 -18.472 1.00 94.50 96 ARG A N 1
ATOM 759 C CA . ARG A 1 96 ? 1.669 -0.571 -19.136 1.00 94.50 96 ARG A CA 1
ATOM 760 C C . ARG A 1 96 ? 1.417 0.562 -18.142 1.00 94.50 96 ARG A C 1
ATOM 762 O O . ARG A 1 96 ? 2.009 1.626 -18.304 1.00 94.50 96 ARG A O 1
ATOM 769 N N . ALA A 1 97 ? 0.560 0.362 -17.140 1.00 93.62 97 ALA A N 1
ATOM 770 C CA . ALA A 1 97 ? 0.329 1.350 -16.088 1.00 93.62 97 ALA A CA 1
ATOM 771 C C . ALA A 1 97 ? 1.613 1.619 -15.291 1.00 93.62 97 ALA A C 1
ATOM 773 O O . ALA A 1 97 ? 1.984 2.776 -15.107 1.00 93.62 97 ALA A O 1
ATOM 774 N N . PHE A 1 98 ? 2.346 0.567 -14.917 1.00 95.00 98 PHE A N 1
ATOM 775 C CA . PHE A 1 98 ? 3.647 0.687 -14.257 1.00 95.00 98 PHE A CA 1
ATOM 776 C C . PHE A 1 98 ? 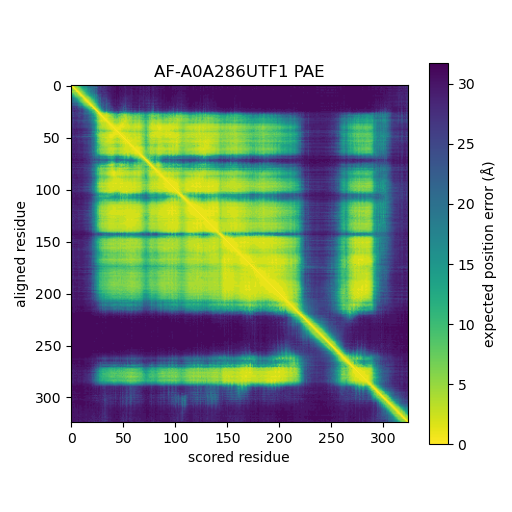4.669 1.451 -15.110 1.00 95.00 98 PHE A C 1
ATOM 778 O O . PHE A 1 98 ? 5.309 2.384 -14.624 1.00 95.00 98 PHE A O 1
ATOM 785 N N . LEU A 1 99 ? 4.768 1.133 -16.404 1.00 93.00 99 LEU A N 1
ATOM 786 C CA . LEU A 1 99 ? 5.671 1.826 -17.322 1.00 93.00 99 LEU A CA 1
ATOM 787 C C . LEU A 1 99 ? 5.325 3.306 -17.503 1.00 93.00 99 LEU A C 1
ATOM 789 O O . LEU A 1 99 ? 6.244 4.102 -17.633 1.00 93.00 99 LEU A O 1
ATOM 793 N N . LYS A 1 100 ? 4.045 3.702 -17.473 1.00 91.81 100 LYS A N 1
ATOM 794 C CA . LYS A 1 100 ? 3.660 5.128 -17.505 1.00 91.81 100 LYS A CA 1
ATOM 795 C C . LYS A 1 100 ? 4.200 5.899 -16.296 1.00 91.81 100 LYS A C 1
ATOM 797 O O . LYS A 1 100 ? 4.464 7.092 -16.415 1.00 91.81 100 LYS A O 1
ATOM 802 N N . VAL A 1 101 ? 4.340 5.237 -15.143 1.00 91.19 101 VAL A N 1
ATOM 803 C CA . VAL A 1 101 ? 4.904 5.847 -13.929 1.00 91.19 101 VAL A CA 1
ATOM 804 C C . VAL A 1 101 ? 6.426 5.878 -13.979 1.00 91.19 101 VAL A C 1
ATOM 806 O O . VAL A 1 101 ? 7.029 6.893 -13.638 1.00 91.19 101 VAL A O 1
ATOM 809 N N . LEU A 1 102 ? 7.047 4.791 -14.440 1.00 91.06 102 LEU A N 1
ATOM 810 C CA . LEU A 1 102 ? 8.501 4.696 -14.567 1.00 91.06 102 LEU A CA 1
ATOM 811 C C . LEU A 1 102 ? 9.054 5.594 -15.690 1.00 91.06 102 LEU A C 1
ATOM 813 O O . LEU A 1 102 ? 10.129 6.174 -15.546 1.00 91.06 102 LEU A O 1
ATOM 817 N N . PHE A 1 103 ? 8.305 5.733 -16.783 1.00 89.25 103 PHE A N 1
ATOM 818 C CA . PHE A 1 103 ? 8.630 6.537 -17.958 1.00 89.25 103 PHE A CA 1
ATOM 819 C C . PHE A 1 103 ? 7.451 7.458 -18.304 1.00 89.25 103 PHE A C 1
ATOM 821 O O . PHE A 1 103 ? 6.618 7.113 -19.150 1.00 89.25 103 PHE A O 1
ATOM 828 N N . PRO A 1 104 ? 7.359 8.632 -17.656 1.00 84.00 104 PRO A N 1
ATOM 829 C CA . PRO A 1 104 ? 6.317 9.600 -17.961 1.00 84.00 104 PRO A CA 1
ATOM 830 C C . PRO A 1 104 ? 6.335 9.975 -19.454 1.00 84.00 104 PRO A C 1
ATOM 832 O O . PRO A 1 104 ? 7.408 10.261 -19.990 1.00 84.00 104 PRO A O 1
ATOM 835 N N . PRO A 1 105 ? 5.175 9.980 -20.138 1.00 75.12 105 PRO A N 1
ATOM 836 C CA . PRO A 1 105 ? 5.099 10.175 -21.588 1.00 75.12 105 PRO A CA 1
ATOM 837 C C . PRO A 1 105 ? 5.585 11.559 -22.040 1.00 75.12 105 PRO A C 1
ATOM 839 O O . PRO A 1 105 ? 6.146 11.680 -23.128 1.00 75.12 105 PRO A O 1
ATOM 842 N N . SER A 1 106 ? 5.419 12.575 -21.190 1.00 76.00 106 SER A N 1
ATOM 843 C CA . SER A 1 106 ? 5.885 13.937 -21.436 1.00 76.00 106 SER A CA 1
ATOM 844 C C . SER A 1 106 ? 6.459 14.530 -20.153 1.00 76.00 106 SER A C 1
ATOM 846 O O . SER A 1 106 ? 5.921 14.341 -19.059 1.00 76.00 106 SER A O 1
ATOM 848 N N . PHE A 1 107 ? 7.550 15.283 -20.281 1.00 71.19 107 PHE A N 1
ATOM 849 C CA . PHE A 1 107 ? 8.147 15.983 -19.149 1.00 71.19 107 PHE A CA 1
ATOM 850 C C . PHE A 1 107 ? 7.175 17.036 -18.596 1.00 71.19 107 PHE A C 1
ATOM 852 O O . PHE A 1 107 ? 6.760 17.939 -19.317 1.00 71.19 107 PHE A O 1
ATOM 859 N N . GLY A 1 108 ? 6.832 16.931 -17.310 1.00 66.38 108 GLY A N 1
ATOM 860 C CA . GLY A 1 108 ? 5.962 17.891 -16.623 1.00 66.38 108 GLY A CA 1
ATOM 861 C C . GLY A 1 108 ? 4.457 17.659 -16.791 1.00 66.38 108 GLY A C 1
ATOM 862 O O . GLY A 1 108 ? 3.677 18.408 -16.208 1.00 66.38 108 GLY A O 1
ATOM 863 N N . GLU A 1 109 ? 4.029 16.632 -17.531 1.00 70.50 109 GLU A N 1
ATOM 864 C CA . GLU A 1 109 ? 2.618 16.236 -17.549 1.00 70.50 109 GLU A CA 1
ATOM 865 C C . GLU A 1 109 ? 2.255 15.420 -16.308 1.00 70.50 109 GLU A C 1
ATOM 867 O O . GLU A 1 109 ? 3.034 14.605 -15.806 1.00 70.50 109 GLU A O 1
ATOM 872 N N . LEU A 1 110 ? 1.034 15.638 -15.817 1.00 72.00 110 LEU A N 1
ATOM 873 C CA . LEU A 1 110 ? 0.493 14.854 -14.719 1.00 72.00 110 LEU A CA 1
ATOM 874 C C . LEU A 1 110 ? 0.199 13.435 -15.194 1.00 72.00 110 LEU A C 1
ATOM 876 O O . LEU A 1 110 ? -0.416 13.221 -16.238 1.00 72.00 110 LEU A O 1
ATOM 880 N N . ILE A 1 111 ? 0.608 12.462 -14.390 1.00 80.75 111 ILE A N 1
ATOM 881 C CA . ILE A 1 111 ? 0.328 11.054 -14.642 1.00 80.75 111 ILE A CA 1
ATOM 882 C C . ILE A 1 111 ? -1.140 10.804 -14.300 1.00 80.75 111 ILE A C 1
ATOM 884 O O . ILE A 1 111 ? -1.522 10.752 -13.132 1.00 80.75 111 ILE A O 1
ATOM 888 N N . ILE A 1 112 ? -1.971 10.682 -15.334 1.00 81.50 112 ILE A N 1
ATOM 889 C CA . ILE A 1 112 ? -3.400 10.408 -15.182 1.00 81.50 112 ILE A CA 1
ATOM 890 C C . ILE A 1 112 ? -3.598 8.894 -15.227 1.00 81.50 112 ILE A C 1
ATOM 892 O O . ILE A 1 112 ? -3.571 8.283 -16.297 1.00 81.50 112 ILE A O 1
ATOM 896 N N . LEU A 1 113 ? -3.793 8.304 -14.051 1.00 86.69 113 LEU A N 1
ATOM 897 C CA . LEU A 1 113 ? -4.178 6.908 -13.869 1.00 86.69 113 LEU A CA 1
ATOM 898 C C . LEU A 1 113 ? -5.430 6.838 -12.998 1.00 86.69 113 LEU A C 1
ATOM 900 O O . LEU A 1 113 ? -5.628 7.666 -12.104 1.00 86.69 113 LEU A O 1
ATOM 904 N N . ASN A 1 114 ? -6.283 5.855 -13.269 1.00 88.44 114 ASN A N 1
ATOM 905 C CA . ASN A 1 114 ? -7.412 5.549 -12.394 1.00 88.44 114 ASN A CA 1
ATOM 906 C C . ASN A 1 114 ? -6.966 4.725 -11.169 1.00 88.44 114 ASN A C 1
ATOM 908 O O . ASN A 1 114 ? -5.823 4.285 -11.077 1.00 88.44 114 ASN A O 1
ATOM 912 N N . GLU A 1 115 ? -7.876 4.507 -10.219 1.00 86.69 115 GLU A N 1
ATOM 913 C CA . GLU A 1 115 ? -7.590 3.762 -8.984 1.00 86.69 115 GLU A CA 1
ATOM 914 C C . GLU A 1 115 ? -7.108 2.327 -9.253 1.00 86.69 115 GLU A C 1
ATOM 916 O O . GLU A 1 115 ? -6.127 1.886 -8.664 1.00 86.69 115 GLU A O 1
ATOM 921 N N . ILE A 1 116 ? -7.736 1.617 -10.197 1.00 88.62 116 ILE A N 1
ATOM 922 C CA . ILE A 1 116 ? -7.365 0.240 -10.563 1.00 88.62 116 ILE A CA 1
ATOM 923 C C . ILE A 1 116 ? -5.950 0.205 -11.158 1.00 88.62 116 ILE A C 1
ATOM 925 O O . ILE A 1 116 ? -5.151 -0.673 -10.831 1.00 88.62 116 ILE A O 1
ATOM 929 N N . GLU A 1 117 ? -5.612 1.179 -12.002 1.00 91.88 117 GLU A N 1
ATOM 930 C CA . GLU A 1 117 ? -4.266 1.333 -12.551 1.00 91.88 117 GLU A CA 1
ATOM 931 C C . GLU A 1 117 ? -3.255 1.628 -11.434 1.00 91.88 117 GLU A C 1
ATOM 933 O O . GLU A 1 117 ? -2.224 0.964 -11.379 1.00 91.88 117 GLU A O 1
ATOM 938 N N . TRP A 1 118 ? -3.551 2.535 -10.496 1.00 92.38 118 TRP A N 1
ATOM 939 C CA . TRP A 1 118 ? -2.673 2.809 -9.349 1.00 92.38 118 TRP A CA 1
ATOM 940 C C . TRP A 1 118 ? -2.477 1.598 -8.434 1.00 92.38 118 TRP A C 1
ATOM 942 O O . TRP A 1 118 ? -1.364 1.364 -7.966 1.00 92.38 118 TRP A O 1
ATOM 952 N N . LEU A 1 119 ? -3.515 0.789 -8.217 1.00 90.94 119 LEU A N 1
ATOM 953 C CA . LEU A 1 119 ? -3.407 -0.477 -7.488 1.00 90.94 119 LEU A CA 1
ATOM 954 C C . LEU A 1 119 ? -2.491 -1.473 -8.200 1.00 90.94 119 LEU A C 1
ATOM 956 O O . LEU A 1 119 ? -1.722 -2.181 -7.551 1.00 90.94 119 LEU A O 1
ATOM 960 N N . SER A 1 120 ? -2.545 -1.496 -9.529 1.00 93.44 120 SER A N 1
ATOM 961 C CA . SER A 1 120 ? -1.690 -2.342 -10.361 1.00 93.44 120 SER A CA 1
ATOM 962 C C . SER A 1 120 ? -0.233 -1.879 -10.302 1.00 93.44 120 SER A C 1
ATOM 964 O O . SER A 1 120 ? 0.671 -2.690 -10.109 1.00 93.44 120 SER A O 1
ATOM 966 N N . VAL A 1 121 ? 0.001 -0.562 -10.367 1.00 94.69 121 VAL A N 1
ATOM 967 C CA . VAL A 1 121 ? 1.331 0.036 -10.166 1.00 94.69 121 VAL A CA 1
ATOM 968 C C . VAL A 1 121 ? 1.864 -0.304 -8.776 1.00 94.69 121 VAL A C 1
ATOM 970 O O . VAL A 1 121 ? 3.002 -0.754 -8.663 1.00 94.69 121 VAL A O 1
ATOM 973 N N . LEU A 1 122 ? 1.050 -0.137 -7.728 1.00 93.38 122 LEU A N 1
ATOM 974 C CA . LEU A 1 122 ? 1.427 -0.458 -6.353 1.00 93.38 122 LEU A CA 1
ATOM 975 C C . LEU A 1 122 ? 1.810 -1.935 -6.210 1.00 93.38 122 LEU A C 1
ATOM 977 O O . LEU A 1 122 ? 2.839 -2.242 -5.606 1.00 93.38 122 LEU A O 1
ATOM 981 N N . HIS A 1 123 ? 1.014 -2.836 -6.791 1.00 93.38 123 HIS A N 1
ATOM 982 C CA . HIS A 1 123 ? 1.271 -4.272 -6.771 1.00 93.38 123 HIS A CA 1
ATOM 983 C C . HIS A 1 123 ? 2.626 -4.619 -7.391 1.00 93.38 123 HIS A C 1
ATOM 985 O O . HIS A 1 123 ? 3.459 -5.253 -6.740 1.00 93.38 123 HIS A O 1
ATOM 991 N N . LEU A 1 124 ? 2.870 -4.152 -8.618 1.00 94.69 124 LEU A N 1
ATOM 992 C CA . LEU A 1 124 ? 4.112 -4.421 -9.340 1.00 94.69 124 LEU A CA 1
ATOM 993 C C . LEU A 1 124 ? 5.317 -3.759 -8.665 1.00 94.69 124 LEU A C 1
ATOM 995 O O . LEU A 1 124 ? 6.364 -4.385 -8.515 1.00 94.69 124 LEU A O 1
ATOM 999 N N . ALA A 1 125 ? 5.165 -2.524 -8.183 1.00 94.50 125 ALA A N 1
ATOM 1000 C CA . ALA A 1 125 ? 6.224 -1.816 -7.477 1.00 94.50 125 ALA A CA 1
ATOM 1001 C C . ALA A 1 125 ? 6.609 -2.508 -6.165 1.00 94.50 125 ALA A C 1
ATOM 1003 O O . ALA A 1 125 ? 7.792 -2.581 -5.836 1.00 94.50 125 ALA A O 1
ATOM 1004 N N . HIS A 1 126 ? 5.633 -3.040 -5.427 1.00 92.69 126 HIS A N 1
ATOM 1005 C CA . HIS A 1 126 ? 5.891 -3.825 -4.225 1.00 92.69 126 HIS A CA 1
ATOM 1006 C C . HIS A 1 126 ? 6.588 -5.150 -4.558 1.00 92.69 126 HIS A C 1
ATOM 1008 O O . HIS A 1 126 ? 7.635 -5.439 -3.985 1.00 92.69 126 HIS A O 1
ATOM 1014 N N . MET A 1 127 ? 6.061 -5.908 -5.526 1.00 91.25 127 MET A N 1
ATOM 1015 C CA . MET A 1 127 ? 6.610 -7.203 -5.946 1.00 91.25 127 MET A CA 1
ATOM 1016 C C . MET A 1 127 ? 8.050 -7.094 -6.461 1.00 91.25 127 MET A C 1
ATOM 1018 O O . MET A 1 127 ? 8.887 -7.939 -6.155 1.00 91.25 127 MET A O 1
ATOM 1022 N N . TRP A 1 128 ? 8.352 -6.044 -7.224 1.00 93.12 128 TRP A N 1
ATOM 1023 C CA . TRP A 1 128 ? 9.670 -5.827 -7.816 1.00 93.12 128 TRP A CA 1
ATOM 1024 C C . TRP A 1 128 ? 10.577 -4.907 -7.003 1.00 93.12 128 TRP A C 1
ATOM 1026 O O . TRP A 1 128 ? 11.681 -4.597 -7.442 1.00 93.12 128 TRP A O 1
ATOM 1036 N N . GLY A 1 129 ? 10.162 -4.464 -5.820 1.00 90.31 129 GLY A N 1
ATOM 1037 C C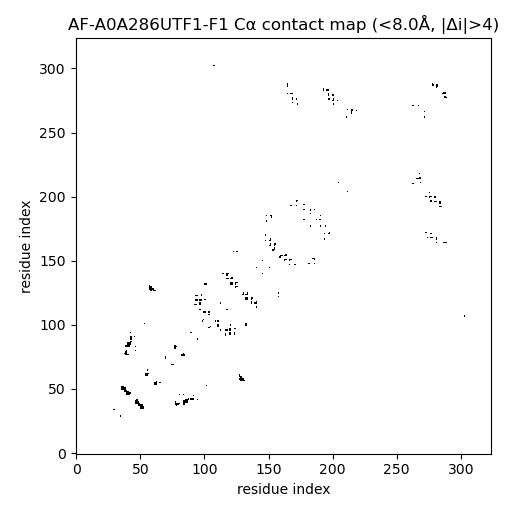A . GLY A 1 129 ? 11.024 -3.681 -4.940 1.00 90.31 129 GLY A CA 1
ATOM 1038 C C . GLY A 1 129 ? 11.291 -2.238 -5.397 1.00 90.31 129 GLY A C 1
ATOM 1039 O O . GLY A 1 129 ? 12.277 -1.642 -4.972 1.00 90.31 129 GLY A O 1
ATOM 1040 N N . PHE A 1 130 ? 10.425 -1.643 -6.224 1.00 92.88 130 PHE A N 1
ATOM 1041 C CA . PHE A 1 130 ? 10.518 -0.229 -6.607 1.00 92.88 130 PHE A CA 1
ATOM 1042 C C . PHE A 1 130 ? 9.974 0.673 -5.495 1.00 92.88 130 PHE A C 1
ATOM 1044 O O . PHE A 1 130 ? 8.835 1.140 -5.547 1.00 92.88 130 PHE A O 1
ATOM 1051 N N . MET A 1 131 ? 10.798 0.953 -4.485 1.00 90.94 131 MET A N 1
ATOM 1052 C CA . MET A 1 131 ? 10.366 1.678 -3.280 1.00 90.94 131 MET A CA 1
ATOM 1053 C C . MET A 1 131 ? 9.799 3.076 -3.571 1.00 90.94 131 MET A C 1
ATOM 1055 O O . MET A 1 131 ? 8.776 3.454 -3.004 1.00 90.94 131 MET A O 1
ATOM 1059 N N . LYS A 1 132 ? 10.412 3.834 -4.492 1.00 90.81 132 LYS A N 1
ATOM 1060 C CA . LYS A 1 132 ? 9.948 5.188 -4.856 1.00 90.81 132 LYS A CA 1
ATOM 1061 C C . LYS A 1 132 ? 8.580 5.165 -5.540 1.00 90.81 132 LYS A C 1
ATOM 1063 O O . LYS A 1 132 ? 7.710 5.960 -5.200 1.00 90.81 132 LYS A O 1
ATOM 1068 N N . ILE A 1 133 ? 8.378 4.231 -6.471 1.00 92.44 133 ILE A N 1
ATOM 1069 C CA . ILE A 1 133 ? 7.104 4.067 -7.185 1.00 92.44 133 ILE A CA 1
ATOM 1070 C C . ILE A 1 133 ? 6.027 3.540 -6.235 1.00 92.44 133 ILE A C 1
ATOM 1072 O O . ILE A 1 133 ? 4.892 4.016 -6.272 1.00 92.44 133 ILE A O 1
ATOM 1076 N N . ARG A 1 134 ? 6.386 2.606 -5.343 1.00 92.19 134 ARG A N 1
ATOM 1077 C CA . ARG A 1 134 ? 5.499 2.120 -4.281 1.00 92.19 134 ARG A CA 1
ATOM 1078 C C . ARG A 1 134 ? 4.997 3.290 -3.438 1.00 92.19 134 ARG A C 1
ATOM 1080 O O . ARG A 1 134 ? 3.791 3.436 -3.284 1.00 92.19 134 ARG A O 1
ATOM 1087 N N . GLN A 1 135 ? 5.900 4.145 -2.959 1.00 89.56 135 GLN A N 1
ATOM 1088 C CA . GLN A 1 135 ? 5.545 5.312 -2.151 1.00 89.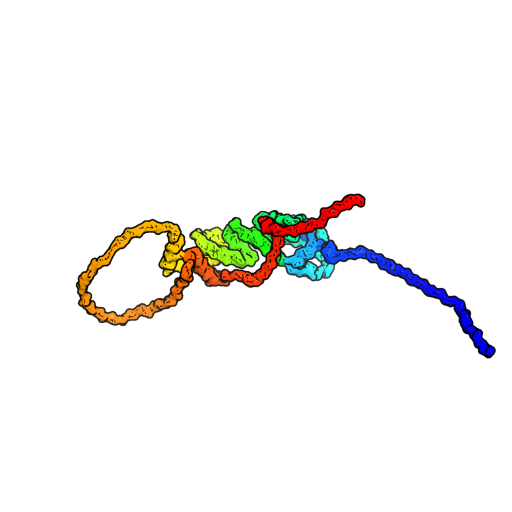56 135 GLN A CA 1
ATOM 1089 C C . GLN A 1 135 ? 4.646 6.298 -2.911 1.00 89.56 135 GLN A C 1
ATOM 1091 O O . GLN A 1 135 ? 3.599 6.685 -2.401 1.00 89.56 135 GLN A O 1
ATOM 1096 N N . ALA A 1 136 ? 4.995 6.637 -4.156 1.00 88.94 136 ALA A N 1
ATOM 1097 C CA . ALA A 1 136 ? 4.167 7.510 -4.989 1.00 88.94 136 ALA A CA 1
ATOM 1098 C C . ALA A 1 136 ? 2.755 6.937 -5.205 1.00 88.94 136 ALA A C 1
ATOM 1100 O O . ALA A 1 136 ? 1.774 7.673 -5.186 1.00 88.94 136 ALA A O 1
ATOM 1101 N N . SER A 1 137 ? 2.637 5.616 -5.365 1.00 89.94 137 SER A N 1
ATOM 1102 C CA . SER A 1 137 ? 1.340 4.951 -5.526 1.00 89.94 137 SER A CA 1
ATOM 1103 C C . SER A 1 137 ? 0.511 5.002 -4.241 1.00 89.94 137 SER A C 1
ATOM 1105 O O . SER A 1 137 ? -0.689 5.248 -4.305 1.00 89.94 137 SER A O 1
ATOM 1107 N N . ILE A 1 138 ? 1.144 4.821 -3.075 1.00 88.25 138 ILE A N 1
ATOM 1108 C CA . ILE A 1 138 ? 0.493 4.968 -1.763 1.00 88.25 138 ILE A CA 1
ATOM 1109 C C . ILE A 1 138 ? -0.065 6.386 -1.615 1.00 88.25 138 ILE A C 1
ATOM 1111 O O . ILE A 1 138 ? -1.238 6.547 -1.306 1.00 88.25 138 ILE A O 1
ATOM 1115 N N . GLU A 1 139 ? 0.723 7.417 -1.914 1.00 86.44 139 GLU A N 1
ATOM 1116 C CA . GLU A 1 139 ? 0.273 8.813 -1.815 1.00 86.44 139 GLU A CA 1
ATOM 1117 C C . GLU A 1 139 ? -0.930 9.112 -2.724 1.00 86.44 139 GLU A C 1
ATOM 1119 O O . GLU A 1 139 ? -1.851 9.820 -2.323 1.00 86.44 139 GLU A O 1
ATOM 1124 N N . GLN A 1 140 ? -0.968 8.532 -3.926 1.00 85.69 140 GLN A N 1
ATOM 1125 C CA . GLN A 1 140 ? -2.084 8.707 -4.864 1.00 85.69 140 GLN A CA 1
ATOM 1126 C C . GLN A 1 140 ? -3.347 7.940 -4.446 1.00 85.69 140 GLN A C 1
ATOM 1128 O O . GLN A 1 140 ? -4.466 8.405 -4.682 1.00 85.69 140 GLN A O 1
ATOM 1133 N N . LEU A 1 141 ? -3.181 6.779 -3.8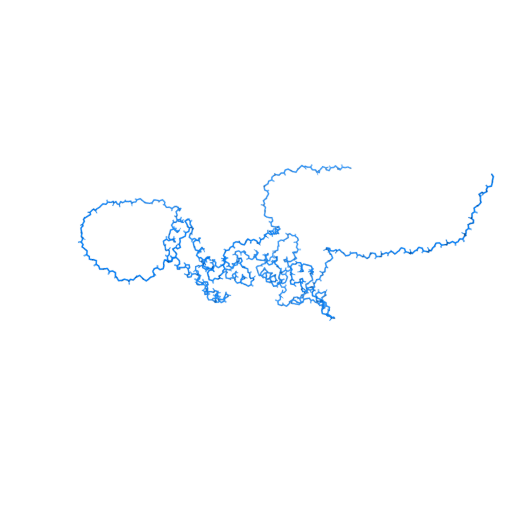09 1.00 85.19 141 LEU A N 1
ATOM 1134 C CA . LEU A 1 141 ? -4.279 5.940 -3.318 1.00 85.19 141 LEU A CA 1
ATOM 1135 C C . LEU A 1 141 ? -4.812 6.376 -1.946 1.00 85.19 141 LEU A C 1
ATOM 1137 O O . LEU A 1 141 ? -5.922 5.997 -1.582 1.00 85.19 141 LEU A O 1
ATOM 1141 N N . GLN A 1 142 ? -4.057 7.187 -1.199 1.00 77.56 142 GLN A N 1
ATOM 1142 C CA . GLN A 1 142 ? -4.454 7.708 0.114 1.00 77.56 142 GLN A CA 1
ATOM 1143 C C . GLN A 1 142 ? -5.617 8.723 0.044 1.00 77.56 142 GLN A C 1
ATOM 1145 O O . GLN A 1 142 ? -6.122 9.150 1.077 1.00 77.56 142 GLN A O 1
ATOM 1150 N N . ASN A 1 143 ? -6.085 9.088 -1.153 1.00 65.62 143 ASN A N 1
ATOM 1151 C CA . ASN A 1 143 ? -7.246 9.958 -1.335 1.00 65.62 143 ASN A CA 1
ATOM 1152 C C . ASN A 1 143 ? -8.541 9.338 -0.752 1.00 65.62 143 ASN A C 1
ATOM 1154 O O . ASN A 1 143 ? -8.792 8.148 -0.932 1.00 65.62 143 ASN A O 1
ATOM 1158 N N . ASP A 1 144 ? -9.405 10.170 -0.148 1.00 59.91 144 ASP A N 1
ATOM 1159 C CA . ASP A 1 144 ? -10.629 9.828 0.628 1.00 59.91 144 ASP A CA 1
ATOM 1160 C C . ASP A 1 144 ? -11.727 9.017 -0.103 1.00 59.91 144 ASP A C 1
ATOM 1162 O O . ASP A 1 144 ? -12.842 8.862 0.392 1.00 59.91 144 ASP A O 1
ATOM 1166 N N . LYS A 1 145 ? -11.467 8.526 -1.315 1.00 70.06 145 LYS A N 1
ATOM 1167 C CA . LYS A 1 145 ? -12.447 7.791 -2.127 1.00 70.06 145 LYS A CA 1
ATOM 1168 C C . LYS A 1 145 ? -12.471 6.291 -1.837 1.00 70.06 145 LYS A C 1
ATOM 1170 O O . LYS A 1 145 ? -13.458 5.640 -2.174 1.00 70.06 145 LYS A O 1
ATOM 1175 N N . THR A 1 146 ? -11.410 5.752 -1.241 1.00 77.75 146 THR A N 1
ATOM 1176 C CA . THR A 1 146 ? -11.276 4.314 -0.990 1.00 77.75 146 THR A CA 1
ATOM 1177 C C . THR A 1 146 ? -12.104 3.899 0.226 1.00 77.75 146 THR A C 1
ATOM 1179 O O . THR A 1 146 ? -11.951 4.458 1.309 1.00 77.75 146 THR A O 1
ATOM 1182 N N . ASP A 1 147 ? -12.950 2.880 0.061 1.00 87.31 147 ASP A N 1
ATOM 1183 C CA . ASP A 1 147 ? -13.703 2.263 1.158 1.00 87.31 147 ASP A CA 1
ATOM 1184 C C . ASP A 1 147 ? -12.769 1.767 2.282 1.00 87.31 147 ASP A C 1
ATOM 1186 O O . ASP A 1 147 ? -11.722 1.172 2.018 1.00 87.31 147 ASP A O 1
ATOM 1190 N N . LEU A 1 148 ? -13.168 1.971 3.541 1.00 89.88 148 LEU A N 1
ATOM 1191 C CA . LEU A 1 148 ? -12.357 1.684 4.730 1.00 89.88 148 LEU A CA 1
ATOM 1192 C C . LEU A 1 148 ? -11.882 0.225 4.792 1.00 89.88 148 LEU A C 1
ATOM 1194 O O . LEU A 1 148 ? -10.726 -0.043 5.120 1.00 89.88 148 LEU A O 1
ATOM 1198 N N . ILE A 1 149 ? -12.760 -0.722 4.458 1.00 92.81 149 ILE A N 1
ATOM 1199 C CA . ILE A 1 149 ? -12.446 -2.157 4.485 1.00 92.81 149 ILE A CA 1
ATOM 1200 C C . ILE A 1 149 ? -11.412 -2.476 3.412 1.00 92.81 149 ILE A C 1
ATOM 1202 O O . ILE A 1 149 ? -10.402 -3.126 3.678 1.00 92.81 149 ILE A O 1
ATOM 1206 N N . THR A 1 150 ? -11.620 -1.932 2.217 1.00 89.69 150 THR A N 1
ATOM 1207 C CA . THR A 1 150 ? -10.681 -2.047 1.102 1.00 89.69 150 THR A CA 1
ATOM 1208 C C . THR A 1 150 ? -9.326 -1.416 1.444 1.00 89.69 150 THR A C 1
ATOM 1210 O O . THR A 1 150 ? -8.288 -2.017 1.179 1.00 89.69 150 THR A O 1
ATOM 1213 N N . ARG A 1 151 ? -9.297 -0.264 2.123 1.00 89.94 151 ARG A N 1
ATOM 1214 C CA . ARG A 1 151 ? -8.052 0.378 2.578 1.00 89.94 151 ARG A CA 1
ATOM 1215 C C . ARG A 1 151 ? -7.269 -0.507 3.552 1.00 89.94 151 ARG A C 1
ATOM 1217 O O . ARG A 1 151 ? -6.055 -0.634 3.401 1.00 89.94 151 ARG A O 1
ATOM 1224 N N . ILE A 1 152 ? -7.943 -1.160 4.501 1.00 91.75 152 ILE A N 1
ATOM 1225 C CA . ILE A 1 152 ? -7.303 -2.105 5.434 1.00 91.75 152 ILE A CA 1
ATOM 1226 C C . ILE A 1 152 ? -6.764 -3.331 4.688 1.00 91.75 152 ILE A C 1
ATOM 1228 O O . ILE A 1 152 ? -5.635 -3.752 4.933 1.00 91.75 152 ILE A O 1
ATOM 1232 N N . GLU A 1 153 ? -7.526 -3.888 3.746 1.00 91.44 153 GLU A N 1
ATOM 1233 C CA . GLU A 1 153 ? -7.075 -5.023 2.929 1.00 91.44 153 GLU A CA 1
ATOM 1234 C C . GLU A 1 153 ? -5.816 -4.702 2.133 1.00 91.44 153 GLU A C 1
ATOM 1236 O O . GLU A 1 153 ? -4.881 -5.502 2.094 1.00 91.44 153 GLU A O 1
ATOM 1241 N N . LEU A 1 154 ? -5.784 -3.528 1.505 1.00 89.31 154 LEU A N 1
ATOM 1242 C CA . LEU A 1 154 ? -4.630 -3.052 0.754 1.00 89.31 154 LEU A CA 1
ATOM 1243 C C . LEU A 1 154 ? -3.432 -2.829 1.673 1.00 89.31 154 LEU A C 1
ATOM 1245 O O . LEU A 1 154 ? -2.322 -3.252 1.346 1.00 89.31 154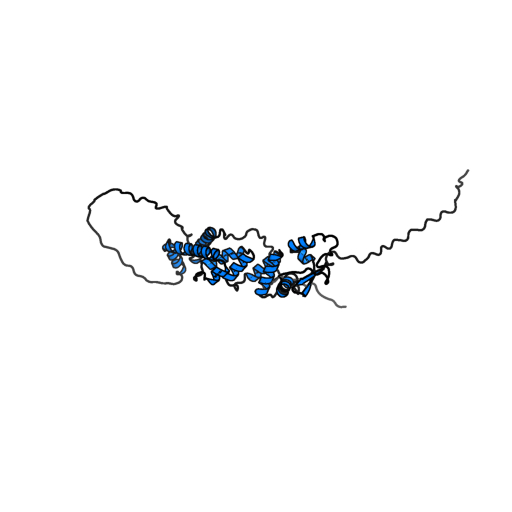 LEU A O 1
ATOM 1249 N N . ALA A 1 155 ? -3.662 -2.232 2.842 1.00 90.19 155 ALA A N 1
ATOM 1250 C CA . ALA A 1 155 ? -2.624 -2.013 3.833 1.00 90.19 155 ALA A CA 1
ATOM 1251 C C . ALA A 1 155 ? -2.020 -3.330 4.339 1.00 90.19 155 ALA A C 1
ATOM 1253 O O . ALA A 1 155 ? -0.802 -3.435 4.457 1.00 90.19 155 ALA A O 1
ATOM 1254 N N . HIS A 1 156 ? -2.841 -4.358 4.560 1.00 90.56 156 HIS A N 1
ATOM 1255 C CA . HIS A 1 156 ? -2.368 -5.700 4.895 1.00 90.56 156 HIS A CA 1
ATOM 1256 C C . HIS A 1 156 ? -1.619 -6.373 3.750 1.00 90.56 156 HIS A C 1
ATOM 1258 O O . HIS A 1 156 ? -0.562 -6.959 3.967 1.00 90.56 156 HIS A O 1
ATOM 1264 N N . ARG A 1 157 ? -2.155 -6.290 2.530 1.00 89.19 157 ARG A N 1
ATOM 1265 C CA . ARG A 1 157 ? -1.580 -6.952 1.356 1.00 89.19 157 ARG A CA 1
ATOM 1266 C C . ARG A 1 157 ? -0.212 -6.394 0.980 1.00 89.19 157 ARG A C 1
ATOM 1268 O O . ARG A 1 157 ? 0.646 -7.159 0.557 1.00 89.19 157 ARG A O 1
ATOM 1275 N N . TYR A 1 158 ? -0.035 -5.081 1.097 1.00 86.62 158 TYR A N 1
ATOM 1276 C CA . TYR A 1 158 ? 1.172 -4.382 0.654 1.00 86.62 158 TYR A CA 1
ATOM 1277 C C . TYR A 1 158 ? 2.062 -3.899 1.801 1.00 86.62 158 TYR A C 1
ATOM 1279 O O . TYR A 1 158 ? 3.018 -3.168 1.540 1.00 86.62 158 TYR A O 1
ATOM 1287 N N . ASP A 1 159 ? 1.757 -4.284 3.044 1.00 86.50 159 ASP A N 1
ATOM 1288 C CA . ASP A 1 159 ? 2.460 -3.870 4.267 1.00 86.50 159 ASP A CA 1
ATOM 1289 C C . ASP A 1 159 ? 2.587 -2.335 4.401 1.00 86.50 159 ASP A C 1
ATOM 1291 O O . ASP A 1 159 ? 3.675 -1.763 4.498 1.00 86.50 159 ASP A O 1
ATOM 1295 N N . ILE A 1 160 ? 1.451 -1.633 4.324 1.00 87.38 160 ILE A N 1
ATOM 1296 C CA . ILE A 1 160 ? 1.363 -0.166 4.447 1.00 87.38 160 ILE A CA 1
ATOM 1297 C C . ILE A 1 160 ? 0.960 0.178 5.880 1.00 87.38 160 ILE A C 1
ATOM 1299 O O . ILE A 1 160 ? -0.216 0.363 6.204 1.00 87.38 160 ILE A O 1
ATOM 1303 N N . ARG A 1 161 ? 1.951 0.226 6.768 1.00 84.50 161 ARG A N 1
ATOM 1304 C CA . ARG A 1 161 ? 1.742 0.404 8.215 1.00 84.50 161 ARG A CA 1
ATOM 1305 C C . ARG A 1 161 ? 1.094 1.744 8.557 1.00 84.50 161 ARG A C 1
ATOM 1307 O O . ARG A 1 161 ? 0.320 1.822 9.508 1.00 84.50 161 ARG A O 1
ATOM 1314 N N . GLU A 1 162 ? 1.364 2.763 7.750 1.00 82.38 162 GLU A N 1
ATOM 1315 C CA . GLU A 1 162 ? 0.857 4.128 7.891 1.00 82.38 162 GLU A CA 1
ATOM 1316 C C . GLU A 1 162 ? -0.674 4.187 7.791 1.00 82.38 162 GLU A C 1
ATOM 1318 O O . GLU A 1 162 ? -1.310 5.037 8.412 1.00 82.38 162 GLU A O 1
ATOM 1323 N N . TRP A 1 163 ? -1.278 3.267 7.033 1.00 87.88 163 TRP A N 1
ATOM 1324 C CA . TRP A 1 163 ? -2.729 3.185 6.864 1.00 87.88 163 TRP A CA 1
ATOM 1325 C C . TRP A 1 163 ? -3.404 2.323 7.925 1.00 87.88 163 TRP A C 1
ATOM 1327 O O . TRP A 1 163 ? -4.584 2.527 8.207 1.00 87.88 163 TRP A O 1
ATOM 1337 N N . LEU A 1 164 ? -2.696 1.347 8.503 1.00 88.00 164 LEU A N 1
ATOM 1338 C CA . LEU A 1 164 ? -3.302 0.376 9.417 1.00 88.00 164 LEU A CA 1
ATOM 1339 C C . LEU A 1 164 ? -3.839 1.053 10.672 1.00 88.00 164 LEU A C 1
ATOM 1341 O O . LEU A 1 164 ? -5.006 0.877 11.009 1.00 88.00 164 LEU A O 1
ATOM 1345 N N . PHE A 1 165 ? -3.011 1.855 11.343 1.00 88.19 165 PHE A N 1
ATOM 1346 C CA . PHE A 1 165 ? -3.399 2.449 12.620 1.00 88.19 165 PHE A CA 1
ATOM 1347 C C . PHE A 1 165 ? -4.601 3.388 12.477 1.00 88.19 165 PHE A C 1
ATOM 1349 O O . PHE A 1 165 ? -5.608 3.214 13.162 1.00 88.19 165 PHE A O 1
ATOM 1356 N N . THR A 1 166 ? -4.529 4.327 11.531 1.00 88.94 166 THR A N 1
ATOM 1357 C CA . THR A 1 166 ? -5.611 5.282 11.252 1.00 88.94 166 THR A CA 1
ATOM 1358 C C . THR A 1 166 ? -6.895 4.569 10.832 1.00 88.94 166 THR A C 1
ATOM 1360 O O . THR A 1 166 ? -7.971 4.889 11.333 1.00 88.94 166 THR A O 1
ATOM 1363 N N . SER A 1 167 ? -6.792 3.525 10.003 1.00 91.44 167 SER A N 1
ATOM 1364 C CA . SER A 1 167 ? -7.957 2.735 9.598 1.00 91.44 167 SER A CA 1
ATOM 1365 C C . SER A 1 167 ? -8.571 1.929 10.739 1.00 91.44 167 SER A C 1
ATOM 1367 O O . SER A 1 167 ? -9.785 1.750 10.770 1.00 91.44 167 SER A O 1
ATOM 1369 N N . TYR A 1 168 ? -7.771 1.431 11.682 1.00 93.69 168 TYR A N 1
ATOM 1370 C CA . TYR A 1 168 ? -8.291 0.670 12.820 1.00 93.69 168 TYR A CA 1
ATOM 1371 C C . TYR A 1 168 ? -9.030 1.567 13.802 1.00 93.69 168 TYR A C 1
ATOM 1373 O O . TYR A 1 168 ? -10.073 1.170 14.319 1.00 93.69 168 TYR A O 1
ATOM 1381 N N . VAL A 1 169 ? -8.508 2.772 14.043 1.00 91.44 169 VAL A N 1
ATOM 1382 C CA . VAL A 1 169 ? -9.191 3.786 14.851 1.00 91.44 169 VAL A CA 1
ATOM 1383 C C . VAL A 1 169 ? -10.533 4.138 14.207 1.00 91.44 169 VAL A C 1
ATOM 1385 O O . VAL A 1 169 ? -11.570 4.048 14.865 1.00 91.44 169 VAL A O 1
ATOM 1388 N N . GLU A 1 170 ? -10.545 4.418 12.901 1.00 91.62 170 GLU A N 1
ATOM 1389 C CA . GLU A 1 170 ? -11.772 4.719 12.156 1.00 91.62 170 GLU A CA 1
ATOM 1390 C C . GLU A 1 170 ? -12.785 3.558 12.214 1.00 91.62 170 GLU A C 1
ATOM 1392 O O . GLU A 1 170 ? -13.960 3.754 12.536 1.00 91.62 170 GLU A O 1
ATOM 1397 N N . LEU A 1 171 ? -12.325 2.317 12.017 1.00 93.69 171 LEU A N 1
ATOM 1398 C CA . LEU A 1 171 ? -13.167 1.121 12.121 1.00 93.69 171 LEU A CA 1
ATOM 1399 C C . LEU A 1 171 ? -13.660 0.876 13.558 1.00 93.69 171 LEU A C 1
ATOM 1401 O O . LEU A 1 171 ? -14.751 0.338 13.769 1.00 93.69 171 LEU A O 1
ATOM 1405 N N . GLY A 1 172 ? -12.879 1.275 14.560 1.00 92.69 172 GLY A N 1
ATOM 1406 C CA . GLY A 1 172 ? -13.244 1.228 15.974 1.00 92.69 172 GLY A CA 1
ATOM 1407 C C . GLY A 1 172 ? -14.354 2.208 16.332 1.00 92.69 172 GLY A C 1
ATOM 1408 O O . GLY A 1 172 ? -15.256 1.849 17.089 1.00 92.69 172 GLY A O 1
ATOM 1409 N N . LYS A 1 173 ? -14.327 3.405 15.738 1.00 90.50 173 LYS A N 1
ATOM 1410 C CA . LYS A 1 173 ? -15.334 4.458 15.931 1.00 90.50 173 LYS A CA 1
ATOM 1411 C C . LYS A 1 173 ? -16.637 4.213 15.174 1.00 90.50 173 LYS A C 1
ATOM 1413 O O . LYS A 1 173 ? -17.682 4.701 15.602 1.00 90.50 173 LYS A O 1
ATOM 1418 N N . ARG A 1 174 ? -16.594 3.459 14.069 1.00 92.38 174 ARG A N 1
ATOM 1419 C CA . ARG A 1 174 ? -17.757 3.197 13.203 1.00 92.38 174 ARG A CA 1
ATOM 1420 C C . ARG A 1 174 ? -18.988 2.746 14.000 1.00 92.38 174 ARG A C 1
ATOM 1422 O O . ARG A 1 174 ? -18.871 1.890 14.876 1.00 92.38 174 ARG A O 1
ATOM 1429 N N . ALA A 1 175 ? -20.175 3.266 13.698 1.00 88.38 175 ALA A N 1
ATOM 1430 C CA . ALA A 1 175 ? -21.395 2.857 14.398 1.00 88.38 175 ALA A CA 1
ATOM 1431 C C . ALA A 1 175 ? -21.776 1.404 14.063 1.00 88.38 175 ALA A C 1
ATOM 1433 O O . ALA A 1 175 ? -22.141 0.625 14.947 1.00 88.38 175 ALA A O 1
ATOM 1434 N N . GLU A 1 176 ? -21.633 1.026 12.795 1.00 92.50 176 GLU A N 1
ATOM 1435 C CA . GLU A 1 176 ? -21.982 -0.286 12.272 1.00 92.50 176 GLU A CA 1
ATOM 1436 C C . GLU A 1 176 ? -20.977 -1.357 12.727 1.00 92.50 176 GLU A C 1
ATOM 1438 O O . GLU A 1 176 ? -19.758 -1.165 12.604 1.00 92.50 176 GLU A O 1
ATOM 1443 N N . PRO A 1 177 ? -21.460 -2.521 13.203 1.00 92.56 177 PRO A N 1
ATOM 1444 C CA . PRO A 1 177 ? -20.593 -3.649 13.517 1.00 92.56 177 PRO A CA 1
ATOM 1445 C C . PRO A 1 177 ? -19.907 -4.179 12.254 1.00 92.56 177 PRO A C 1
ATOM 1447 O O . PRO A 1 177 ? -20.340 -3.918 11.132 1.00 92.56 177 PRO A O 1
ATOM 1450 N N . ILE A 1 178 ? -18.836 -4.952 12.434 1.00 94.75 178 ILE A N 1
ATOM 1451 C CA . ILE A 1 178 ? -18.206 -5.676 11.325 1.00 94.75 178 ILE A CA 1
ATOM 1452 C C . ILE A 1 178 ? -19.192 -6.735 10.831 1.00 94.75 178 ILE A C 1
ATOM 1454 O O . ILE A 1 178 ? -19.626 -7.602 11.592 1.00 94.75 178 ILE A O 1
ATOM 1458 N N . SER A 1 179 ? -19.565 -6.644 9.560 1.00 95.62 179 SER A N 1
ATOM 1459 C CA . SER A 1 179 ? -20.450 -7.606 8.914 1.00 95.62 179 SER A CA 1
ATOM 1460 C C . SER A 1 179 ? -19.728 -8.925 8.631 1.00 95.62 179 SER A C 1
ATOM 1462 O O . SER A 1 179 ? -18.500 -9.012 8.612 1.00 95.62 179 SER A O 1
ATOM 1464 N N . VAL A 1 180 ? -20.499 -9.980 8.363 1.00 95.00 180 VAL A N 1
ATOM 1465 C CA . VAL A 1 180 ? -19.940 -11.301 8.035 1.00 95.00 180 VAL A CA 1
ATOM 1466 C C . VAL A 1 180 ? -19.086 -11.251 6.765 1.00 95.00 180 VAL A C 1
ATOM 1468 O O . VAL A 1 180 ? -18.077 -11.949 6.687 1.00 95.00 180 VAL A O 1
ATOM 1471 N N . ASP A 1 181 ? -19.461 -10.436 5.780 1.00 95.62 181 ASP A N 1
ATOM 1472 C CA . ASP A 1 181 ? -18.714 -10.335 4.526 1.00 95.62 181 ASP A CA 1
ATOM 1473 C C . ASP A 1 181 ? -17.425 -9.526 4.691 1.00 95.62 181 ASP A C 1
ATOM 1475 O O . ASP A 1 181 ? -16.387 -9.937 4.182 1.00 95.62 181 ASP A O 1
ATOM 1479 N N . GLU A 1 182 ? -17.433 -8.463 5.497 1.00 94.75 182 GLU A N 1
ATOM 1480 C CA . GLU A 1 182 ? -16.203 -7.760 5.887 1.00 94.75 182 GLU A CA 1
ATOM 1481 C C . GLU A 1 182 ? -15.261 -8.674 6.679 1.00 94.75 182 GLU A C 1
ATOM 1483 O O . GLU A 1 182 ? -14.065 -8.723 6.401 1.00 94.75 182 GLU A O 1
ATOM 1488 N N . ALA A 1 183 ? -15.797 -9.465 7.615 1.00 94.25 183 ALA A N 1
ATOM 1489 C CA . ALA A 1 183 ? -15.012 -10.426 8.385 1.00 94.25 183 ALA A CA 1
ATOM 1490 C C . ALA A 1 183 ? -14.390 -11.521 7.504 1.00 94.25 183 ALA A C 1
ATOM 1492 O O . ALA A 1 183 ? -13.264 -11.942 7.758 1.00 94.25 183 ALA A O 1
ATOM 1493 N N . LYS A 1 184 ? -15.085 -11.973 6.451 1.00 94.81 184 LYS A N 1
ATOM 1494 C CA . LYS A 1 184 ? -14.504 -12.899 5.464 1.00 94.81 184 LYS A CA 1
ATOM 1495 C C . LYS A 1 184 ? -13.340 -12.263 4.714 1.00 94.81 184 LYS A C 1
ATOM 1497 O O . LYS A 1 184 ? -12.342 -12.941 4.492 1.00 94.81 184 LYS A O 1
ATOM 1502 N N . ARG A 1 185 ? -13.476 -10.998 4.304 1.00 93.50 185 ARG A N 1
ATOM 1503 C CA . ARG A 1 185 ? -12.449 -10.327 3.500 1.00 93.50 185 ARG A CA 1
ATOM 1504 C C . ARG A 1 185 ? -11.205 -9.958 4.321 1.00 93.50 185 ARG A C 1
ATOM 1506 O O . ARG A 1 185 ? -10.091 -10.169 3.855 1.00 93.50 185 ARG A O 1
ATOM 1513 N N . LEU A 1 186 ? -11.395 -9.477 5.551 1.00 93.12 186 LEU A N 1
ATOM 1514 C CA . LEU A 1 186 ? -10.313 -9.085 6.468 1.00 93.12 186 LEU A CA 1
ATOM 1515 C C . LEU A 1 186 ? -9.717 -10.262 7.255 1.00 93.12 186 LEU A C 1
ATOM 1517 O O . LEU A 1 186 ? -8.620 -10.164 7.799 1.00 93.12 186 LEU A O 1
ATOM 1521 N N . GLY A 1 187 ? -10.446 -11.375 7.326 1.00 95.06 187 GLY A N 1
ATOM 1522 C CA . GLY A 1 187 ? -10.113 -12.534 8.141 1.00 95.06 187 GLY A CA 1
ATOM 1523 C C . GLY A 1 187 ? -10.826 -12.521 9.495 1.00 95.06 187 GLY A C 1
ATOM 1524 O O . GLY A 1 187 ? -10.914 -11.508 10.192 1.00 95.06 187 GLY A O 1
ATOM 1525 N N . TYR A 1 188 ? -11.315 -13.694 9.903 1.00 94.75 188 TYR A N 1
ATOM 1526 C CA . TYR A 1 188 ? -12.087 -13.838 11.139 1.00 94.75 188 TYR A CA 1
ATOM 1527 C C . TYR A 1 188 ? -11.285 -13.500 12.397 1.00 94.75 188 TYR A C 1
ATOM 1529 O O . TYR A 1 188 ? -11.843 -12.945 13.339 1.00 94.75 188 TYR A O 1
ATOM 1537 N N . GLU A 1 189 ? -9.981 -13.790 12.418 1.00 94.69 189 GLU A N 1
ATOM 1538 C CA . GLU A 1 189 ? -9.122 -13.423 13.547 1.00 94.69 189 GLU A CA 1
ATOM 1539 C C . GLU A 1 189 ? -9.053 -11.901 13.723 1.00 94.69 189 GLU A C 1
ATOM 1541 O O . GLU A 1 189 ? -9.226 -11.402 14.837 1.00 94.69 189 GLU A O 1
ATOM 1546 N N . PHE A 1 190 ? -8.865 -11.164 12.622 1.00 94.94 190 PHE A N 1
ATOM 1547 C CA . PHE A 1 190 ? -8.895 -9.705 12.631 1.00 94.94 190 PHE A CA 1
ATOM 1548 C C . PHE A 1 190 ? -10.247 -9.193 13.136 1.00 94.94 190 PHE A C 1
ATOM 1550 O O . PHE A 1 190 ? -10.290 -8.366 14.044 1.00 94.94 190 PHE A O 1
ATOM 1557 N N . ALA A 1 191 ? -11.351 -9.723 12.602 1.00 95.62 191 ALA A N 1
ATOM 1558 C CA . ALA A 1 191 ? -12.694 -9.298 12.984 1.00 95.62 191 ALA A CA 1
ATOM 1559 C C . ALA A 1 191 ? -12.981 -9.516 14.481 1.00 95.62 191 ALA A C 1
ATOM 1561 O O . ALA A 1 191 ? -13.549 -8.638 15.127 1.00 95.62 191 ALA A O 1
ATOM 1562 N N . ILE A 1 192 ? -12.549 -10.647 15.051 1.00 96.12 192 ILE A N 1
ATOM 1563 C CA . ILE A 1 192 ? -12.695 -10.944 16.486 1.00 96.12 192 ILE A CA 1
ATOM 1564 C C . ILE A 1 192 ? -11.857 -9.978 17.329 1.00 96.12 192 ILE A C 1
ATOM 1566 O O . ILE A 1 192 ? -12.360 -9.411 18.298 1.00 96.12 192 ILE A O 1
ATOM 1570 N N . LYS A 1 193 ? -10.597 -9.744 16.947 1.00 95.88 193 LYS A N 1
ATOM 1571 C CA . LYS A 1 193 ? -9.724 -8.772 17.621 1.00 95.88 193 LYS A CA 1
ATOM 1572 C C . LYS A 1 193 ? -10.307 -7.360 17.569 1.00 95.88 193 LYS A C 1
ATOM 1574 O O . LYS A 1 193 ? -10.336 -6.655 18.573 1.00 95.88 193 LYS A O 1
ATOM 1579 N N . MET A 1 194 ? -10.838 -6.957 16.422 1.00 96.19 194 MET A N 1
ATOM 1580 C CA . MET A 1 194 ? -11.446 -5.642 16.261 1.00 96.19 194 MET A CA 1
ATOM 1581 C C . MET A 1 194 ? -12.761 -5.517 17.048 1.00 96.19 194 MET A C 1
ATOM 1583 O O . MET A 1 194 ? -13.035 -4.467 17.626 1.00 96.19 194 MET A O 1
ATOM 1587 N N . ALA A 1 195 ? -13.549 -6.593 17.155 1.00 94.88 195 ALA A N 1
ATOM 1588 C CA . ALA A 1 195 ? -14.705 -6.640 18.048 1.00 94.88 195 ALA A CA 1
ATOM 1589 C C . ALA A 1 195 ? -14.290 -6.464 19.518 1.00 94.88 195 ALA A C 1
ATOM 1591 O O . ALA A 1 195 ? -14.895 -5.658 20.220 1.00 94.88 195 ALA A O 1
ATOM 1592 N N . GLN A 1 196 ? -13.208 -7.118 19.956 1.00 95.62 196 GLN A N 1
ATOM 1593 C CA . GLN A 1 196 ? -12.645 -6.933 21.297 1.00 95.62 196 GLN A CA 1
ATOM 1594 C C . GLN A 1 196 ? -12.228 -5.475 21.552 1.00 95.62 196 GLN A C 1
ATOM 1596 O O . GLN A 1 196 ? -12.552 -4.922 22.602 1.00 95.62 196 GLN A O 1
ATOM 1601 N N . VAL A 1 197 ? -11.555 -4.825 20.594 1.00 95.25 197 VAL A N 1
ATOM 1602 C CA . VAL A 1 197 ? -11.200 -3.395 20.688 1.00 95.25 197 VAL A CA 1
ATOM 1603 C C . VAL A 1 197 ? -12.449 -2.530 20.885 1.00 95.25 197 VAL A C 1
ATOM 1605 O O . VAL A 1 197 ? -12.485 -1.673 21.769 1.00 95.25 197 VAL A O 1
ATOM 1608 N N . ARG A 1 198 ? -13.509 -2.783 20.112 1.00 94.75 198 ARG A N 1
ATOM 1609 C CA . ARG A 1 198 ? -14.777 -2.049 20.229 1.00 94.75 198 ARG A CA 1
ATOM 1610 C C . ARG A 1 198 ? -15.475 -2.305 21.566 1.00 94.75 198 ARG A C 1
ATOM 1612 O O . ARG A 1 198 ? -15.989 -1.371 22.177 1.00 94.75 198 ARG A O 1
ATOM 1619 N N . GLU A 1 199 ? -15.465 -3.540 22.064 1.00 94.50 199 GLU A N 1
ATOM 1620 C CA . GLU A 1 199 ? -15.998 -3.881 23.390 1.00 94.50 199 GLU A CA 1
ATOM 1621 C C . GLU A 1 199 ? -15.273 -3.136 24.514 1.00 94.50 199 GLU A C 1
ATOM 1623 O O . GLU A 1 199 ? -15.917 -2.682 25.462 1.00 94.50 199 GLU A O 1
ATOM 1628 N N . MET A 1 200 ? -13.952 -2.966 24.406 1.00 92.06 200 MET A N 1
ATOM 1629 C CA . MET A 1 200 ? -13.174 -2.182 25.368 1.00 92.06 200 MET A CA 1
ATOM 1630 C C . MET A 1 200 ? -13.618 -0.717 25.391 1.00 92.06 200 MET A C 1
ATOM 1632 O O . MET A 1 200 ? -13.798 -0.168 26.477 1.00 92.06 200 MET A O 1
ATOM 1636 N N . LEU A 1 201 ? -13.878 -0.118 24.223 1.00 90.56 201 LEU A N 1
ATOM 1637 C CA . LEU A 1 201 ? -14.417 1.240 24.128 1.00 90.56 201 LEU A CA 1
ATOM 1638 C C . LEU A 1 201 ? -15.806 1.353 24.776 1.00 90.56 201 LEU A C 1
ATOM 1640 O O . LEU A 1 201 ? -16.051 2.249 25.583 1.00 90.56 201 LEU A O 1
ATOM 1644 N N . TYR A 1 202 ? -16.725 0.433 24.466 1.00 89.31 202 TYR A N 1
ATOM 1645 C CA . TYR A 1 202 ? -18.063 0.451 25.068 1.00 89.31 202 TYR A CA 1
ATOM 1646 C C . TYR A 1 202 ? -18.020 0.250 26.581 1.00 89.31 202 TYR A C 1
ATOM 1648 O O . TYR A 1 202 ? -18.764 0.902 27.314 1.00 89.31 202 TYR A O 1
ATOM 1656 N N . LYS A 1 203 ? -17.137 -0.625 27.062 1.00 90.19 203 LYS A N 1
ATOM 1657 C CA . LYS A 1 203 ? -16.939 -0.842 28.491 1.00 90.19 203 LYS A CA 1
ATOM 1658 C C . LYS A 1 203 ? -16.405 0.405 29.185 1.00 90.19 203 LYS A C 1
ATOM 1660 O O . LYS A 1 203 ? -16.900 0.732 30.257 1.00 90.19 203 LYS A O 1
ATOM 1665 N N . ASP A 1 204 ? -15.464 1.119 28.572 1.00 88.44 204 ASP A N 1
ATOM 1666 C CA . ASP A 1 204 ? -14.955 2.371 29.134 1.00 88.44 204 ASP A CA 1
ATOM 1667 C C . ASP A 1 204 ? -16.068 3.424 29.273 1.00 88.44 204 ASP A C 1
ATOM 1669 O O . ASP A 1 204 ? -16.235 4.025 30.336 1.00 88.44 204 ASP A O 1
ATOM 1673 N N . LYS A 1 205 ? -16.929 3.548 28.254 1.00 85.88 205 LYS A N 1
ATOM 1674 C CA . LYS A 1 205 ? -18.124 4.412 28.294 1.00 85.88 205 LYS A CA 1
ATOM 1675 C C . LYS A 1 205 ? -19.086 4.053 29.428 1.00 85.88 205 LYS A C 1
ATOM 1677 O O . LYS A 1 205 ? -19.672 4.948 30.042 1.00 85.88 205 LYS A O 1
ATOM 1682 N N . ILE A 1 206 ? -19.250 2.760 29.709 1.00 87.19 206 ILE A N 1
ATOM 1683 C CA . ILE A 1 206 ? -20.101 2.252 30.795 1.00 87.19 206 ILE A CA 1
ATOM 1684 C C . ILE A 1 206 ? -19.463 2.493 32.168 1.00 87.19 206 ILE A C 1
ATOM 1686 O O . ILE A 1 206 ? -20.171 2.869 33.102 1.00 87.19 206 ILE A O 1
ATOM 1690 N N . ASP A 1 207 ? -18.151 2.291 32.292 1.00 84.25 207 ASP A N 1
ATOM 1691 C CA . ASP A 1 207 ? -17.408 2.440 33.547 1.00 84.25 207 ASP A CA 1
ATOM 1692 C C . ASP A 1 207 ? -17.222 3.930 33.924 1.00 84.25 207 ASP A C 1
ATOM 1694 O O . ASP A 1 207 ? -17.176 4.272 35.110 1.00 84.25 207 ASP A O 1
ATOM 1698 N N . HIS A 1 208 ? -17.198 4.841 32.939 1.00 81.56 208 HIS A N 1
ATOM 1699 C CA . HIS A 1 208 ? -16.943 6.276 33.133 1.00 81.56 208 HIS A CA 1
ATOM 1700 C C . HIS A 1 208 ? -18.054 7.211 32.595 1.00 81.56 208 HIS A C 1
ATOM 1702 O O . HIS A 1 208 ? -17.760 8.215 31.934 1.00 81.56 208 HIS A O 1
ATOM 1708 N N . PRO A 1 209 ? -19.343 7.019 32.942 1.00 79.62 209 PRO A N 1
ATOM 1709 C CA . PRO A 1 209 ? -20.451 7.767 32.334 1.00 79.62 209 PRO A CA 1
ATOM 1710 C C . PRO A 1 209 ? -20.399 9.273 32.647 1.00 79.62 209 PRO A C 1
ATOM 1712 O O . PRO A 1 209 ? -20.854 10.108 31.864 1.00 79.62 209 PRO A O 1
ATOM 1715 N N . GLY A 1 210 ? -19.827 9.647 33.798 1.00 73.94 210 GLY A N 1
ATOM 1716 C CA . GLY A 1 210 ? -19.638 11.042 34.200 1.00 73.94 210 GLY A CA 1
ATOM 1717 C C . GLY A 1 210 ? -18.473 11.751 33.500 1.00 73.94 210 GLY A C 1
ATOM 1718 O O . GLY A 1 210 ? -18.439 12.981 33.503 1.00 73.94 210 GLY A O 1
ATOM 1719 N N . ALA A 1 211 ? -17.517 11.014 32.923 1.00 73.56 211 ALA A N 1
ATOM 1720 C CA . ALA A 1 211 ? -16.466 11.596 32.091 1.00 73.56 211 ALA A CA 1
ATOM 1721 C C . ALA A 1 211 ? -17.061 12.004 30.740 1.00 73.56 211 ALA A C 1
ATOM 1723 O O . ALA A 1 211 ? -17.129 13.193 30.447 1.00 73.56 211 ALA A O 1
ATOM 1724 N N . TYR A 1 212 ? -17.653 11.051 30.017 1.00 75.56 212 TYR A N 1
ATOM 1725 C CA . TYR A 1 212 ? -18.306 11.293 28.727 1.00 75.56 212 TYR A CA 1
ATOM 1726 C C . TYR A 1 212 ? -19.413 12.358 28.792 1.00 75.56 212 TYR A C 1
ATOM 1728 O O . TYR A 1 212 ? -19.497 13.221 27.920 1.00 75.56 212 TYR A O 1
ATOM 1736 N N . ARG A 1 213 ? -20.224 12.387 29.863 1.00 74.38 213 ARG A N 1
ATOM 1737 C CA . ARG A 1 213 ? -21.241 13.440 30.050 1.00 74.38 213 ARG A CA 1
ATOM 1738 C C . ARG A 1 213 ? -20.633 14.843 30.155 1.00 74.38 213 ARG A C 1
ATOM 1740 O O . ARG A 1 213 ? -21.217 15.781 29.621 1.00 74.38 213 ARG A O 1
ATOM 1747 N N . ARG A 1 214 ? -19.493 14.989 30.843 1.00 69.75 214 ARG A N 1
ATOM 1748 C CA . ARG A 1 214 ? -18.806 16.283 31.008 1.00 69.75 214 ARG A CA 1
ATOM 1749 C C . ARG A 1 214 ? -18.217 16.789 29.693 1.00 69.75 214 ARG A C 1
ATOM 1751 O O . ARG A 1 214 ? -18.346 17.974 29.399 1.00 69.75 214 ARG A O 1
ATOM 1758 N N . LEU A 1 215 ? -17.638 15.892 28.897 1.00 69.56 215 LEU A N 1
ATOM 1759 C CA . LEU A 1 215 ? -17.120 16.225 27.566 1.00 69.56 215 LEU A CA 1
ATOM 1760 C C . LEU A 1 215 ? -18.264 16.689 26.646 1.00 69.56 215 LEU A C 1
ATOM 1762 O O . LEU A 1 215 ? -18.161 17.733 26.009 1.00 69.56 215 LEU A O 1
ATOM 1766 N N . ASN A 1 216 ? -19.412 16.001 26.683 1.00 65.62 216 ASN A N 1
ATOM 1767 C CA . ASN A 1 216 ? -20.589 16.380 25.897 1.00 65.62 216 ASN A CA 1
ATOM 1768 C C . ASN A 1 216 ? -21.186 17.745 26.317 1.00 65.62 216 ASN A C 1
ATOM 1770 O O . ASN A 1 216 ? -21.625 18.527 25.478 1.00 65.62 216 ASN A O 1
ATOM 1774 N N . SER A 1 217 ? -21.180 18.079 27.616 1.00 63.84 217 SER A N 1
ATOM 1775 C CA . SER A 1 217 ? -21.685 19.379 28.093 1.00 63.84 217 SER A CA 1
ATOM 1776 C C . SER A 1 217 ? -20.808 20.573 27.707 1.00 63.84 217 SER A C 1
ATOM 1778 O O . SER A 1 217 ? -21.333 21.675 27.574 1.00 63.84 217 SER A O 1
ATOM 1780 N N . ASN A 1 218 ? -19.502 20.371 27.508 1.00 58.44 218 ASN A N 1
ATOM 1781 C CA . ASN A 1 218 ? -18.606 21.439 27.062 1.00 58.44 218 ASN A CA 1
ATOM 1782 C C . ASN A 1 218 ? -18.785 21.764 25.569 1.00 58.44 218 ASN A C 1
ATOM 1784 O O . ASN A 1 218 ? -18.621 22.919 25.191 1.00 58.44 218 ASN A O 1
ATOM 1788 N N . SER A 1 219 ? -19.186 20.787 24.745 1.00 55.41 219 SER A N 1
ATOM 1789 C CA . SER A 1 219 ? -19.452 20.988 23.310 1.00 55.41 219 SER A CA 1
ATOM 1790 C C . SER A 1 219 ? -20.721 21.824 23.055 1.00 55.41 219 SER A C 1
ATOM 1792 O O . SER A 1 219 ? -20.775 22.633 22.134 1.00 55.41 219 SER A O 1
ATOM 1794 N N . ASN A 1 220 ? -21.720 21.731 23.941 1.00 51.88 220 ASN A N 1
ATOM 1795 C CA . ASN A 1 220 ? -23.001 22.440 23.810 1.00 51.88 220 ASN A CA 1
ATOM 1796 C C . ASN A 1 220 ? -23.031 23.867 24.389 1.00 51.88 220 ASN A C 1
ATOM 1798 O O . ASN A 1 220 ? -24.105 24.466 24.455 1.00 51.88 220 ASN A O 1
ATOM 1802 N N . ASN A 1 221 ? -21.901 24.448 24.808 1.00 47.81 221 ASN A N 1
ATOM 1803 C CA . ASN A 1 221 ? -21.902 25.773 25.442 1.00 47.81 221 ASN A CA 1
ATOM 1804 C C . ASN A 1 221 ? -21.635 26.944 24.474 1.00 47.81 221 ASN A C 1
ATOM 1806 O O . ASN A 1 221 ? -21.037 27.952 24.848 1.00 47.81 221 ASN A O 1
ATOM 1810 N N . GLY A 1 222 ? -22.124 26.823 23.238 1.00 48.00 222 GLY A N 1
ATOM 1811 C CA . GLY A 1 222 ? -22.389 27.941 22.336 1.00 48.00 222 GLY A CA 1
ATOM 1812 C C . GLY A 1 222 ? -23.900 28.081 22.148 1.00 48.00 222 GLY A C 1
ATOM 1813 O O . GLY A 1 222 ? -24.496 27.301 21.420 1.00 48.00 222 GLY A O 1
ATOM 1814 N N . ASN A 1 223 ? -24.505 29.082 22.791 1.00 49.19 223 ASN A N 1
ATOM 1815 C CA . ASN A 1 223 ? -25.942 29.402 22.814 1.00 49.19 223 ASN A CA 1
ATOM 1816 C C . ASN A 1 223 ? -26.851 28.511 23.672 1.00 49.19 223 ASN A C 1
ATOM 1818 O O . ASN A 1 223 ? -27.561 27.639 23.181 1.00 49.19 223 ASN A O 1
ATOM 1822 N N . SER A 1 224 ? -27.005 28.899 24.939 1.00 41.84 224 SER A N 1
ATOM 1823 C CA . SER A 1 224 ? -28.329 28.973 25.572 1.00 41.84 224 SER A CA 1
ATOM 1824 C C . SER A 1 224 ? -28.311 30.016 26.685 1.00 41.84 224 SER A C 1
ATOM 1826 O O . SER A 1 224 ? -27.968 29.762 27.837 1.00 41.84 224 SER A O 1
ATOM 1828 N N . SER A 1 225 ? -28.674 31.235 26.300 1.00 46.44 225 SER A N 1
ATOM 1829 C CA . SER A 1 225 ? -29.103 32.294 27.199 1.00 46.44 225 SER A CA 1
ATOM 1830 C C . SER A 1 225 ? -30.312 31.842 28.024 1.00 46.44 225 SER A C 1
ATOM 1832 O O . SER A 1 225 ? -31.365 31.570 27.458 1.00 46.44 225 SER A O 1
ATOM 1834 N N . GLY A 1 226 ? -30.159 31.856 29.349 1.00 41.28 226 GLY A N 1
ATOM 1835 C CA . GLY A 1 226 ? -31.229 32.093 30.317 1.00 41.28 226 GLY A CA 1
ATOM 1836 C C . GLY A 1 226 ? -32.228 30.959 30.561 1.00 41.28 226 GLY A C 1
ATOM 1837 O O . GLY A 1 226 ? -33.109 30.705 29.751 1.00 41.28 226 GLY A O 1
ATOM 1838 N N . ASN A 1 227 ? -32.256 30.450 31.796 1.00 39.53 227 ASN A N 1
ATOM 1839 C CA . ASN A 1 227 ? -33.469 30.683 32.575 1.00 39.53 227 ASN A CA 1
ATOM 1840 C C . ASN A 1 227 ? -33.195 30.755 34.094 1.00 39.53 227 ASN A C 1
ATOM 1842 O O . ASN A 1 227 ? -32.318 30.042 34.586 1.00 39.53 227 ASN A O 1
ATOM 1846 N N . PRO A 1 228 ? -33.924 31.609 34.839 1.00 49.41 228 PRO A N 1
ATOM 1847 C CA . PRO A 1 228 ? -33.587 32.039 36.186 1.00 49.41 228 PRO A CA 1
ATOM 1848 C C . PRO A 1 228 ? -34.614 31.538 37.206 1.00 49.41 228 PRO A C 1
ATOM 1850 O O . PRO A 1 228 ? -35.641 32.171 37.369 1.00 49.41 228 PRO A O 1
ATOM 1853 N N . PHE A 1 229 ? -34.365 30.458 37.943 1.00 32.75 229 PHE A N 1
ATOM 1854 C CA . PHE A 1 229 ? -35.186 30.158 39.127 1.00 32.75 229 PHE A CA 1
ATOM 1855 C C . PHE A 1 229 ? -34.377 29.397 40.186 1.00 32.75 229 PHE A C 1
ATOM 1857 O O . PHE A 1 229 ? -34.250 28.178 40.142 1.00 32.75 229 PHE A O 1
ATOM 1864 N N . GLY A 1 230 ? -33.852 30.139 41.168 1.00 40.22 230 GLY A N 1
ATOM 1865 C CA . GLY A 1 230 ? -33.910 29.698 42.571 1.00 40.22 230 GLY A CA 1
ATOM 1866 C C . GLY A 1 230 ? -35.320 29.984 43.111 1.00 40.22 230 GLY A C 1
ATOM 1867 O O . GLY A 1 230 ? -36.006 30.834 42.535 1.00 40.22 230 GLY A O 1
ATOM 1868 N N . PRO A 1 231 ? -35.807 29.287 44.154 1.00 45.47 231 PRO A N 1
ATOM 1869 C CA . PRO A 1 231 ? -35.347 29.459 45.546 1.00 45.47 231 PRO A CA 1
ATOM 1870 C C . PRO A 1 231 ? -35.320 28.101 46.304 1.00 45.47 231 PRO A C 1
ATOM 1872 O O . PRO A 1 231 ? -35.636 27.072 45.727 1.00 45.47 231 PRO A O 1
ATOM 1875 N N . GLY A 1 232 ? -34.966 27.923 47.576 1.00 32.19 232 GLY A N 1
ATOM 1876 C CA . GLY A 1 232 ? -34.632 28.781 48.705 1.00 32.19 232 GLY A CA 1
ATOM 1877 C C . GLY A 1 232 ? -34.452 27.878 49.942 1.00 32.19 232 GLY A C 1
ATOM 1878 O O . GLY A 1 232 ? -35.017 26.788 50.021 1.00 32.19 232 GLY A O 1
ATOM 1879 N N . SER A 1 233 ? -33.629 28.310 50.892 1.00 41.56 233 SER A N 1
ATOM 1880 C CA . SER A 1 233 ? -33.364 27.612 52.156 1.00 41.56 233 SER A CA 1
ATOM 1881 C C . SER A 1 233 ? -34.525 27.727 53.154 1.00 41.56 233 SER A C 1
ATOM 1883 O O . SER A 1 233 ? -35.093 28.811 53.271 1.00 41.56 233 SER A O 1
ATOM 1885 N N . ARG A 1 234 ? -34.749 26.677 53.970 1.00 37.88 234 ARG A N 1
ATOM 1886 C CA . ARG A 1 234 ? -34.848 26.675 55.461 1.00 37.88 234 ARG A CA 1
ATOM 1887 C C . ARG A 1 234 ? -35.838 25.632 56.005 1.00 37.88 234 ARG A C 1
ATOM 1889 O O . ARG A 1 234 ? -36.982 25.574 55.572 1.00 37.88 234 ARG A O 1
ATOM 1896 N N . GLY A 1 235 ? -35.405 24.907 57.040 1.00 32.12 235 GLY A N 1
ATOM 1897 C CA . GLY A 1 235 ? -36.258 24.095 57.912 1.00 32.12 235 GLY A CA 1
ATOM 1898 C C . GLY A 1 235 ? -35.450 23.181 58.840 1.00 32.12 235 GLY A C 1
ATOM 1899 O O . GLY A 1 235 ? -35.042 22.102 58.433 1.00 32.12 235 GLY A O 1
ATOM 1900 N N . ASP A 1 236 ? -35.207 23.646 60.064 1.00 33.41 236 ASP A N 1
ATOM 1901 C CA . ASP A 1 236 ? -34.454 23.006 61.153 1.00 33.41 236 ASP A CA 1
ATOM 1902 C C . ASP A 1 236 ? -35.213 21.871 61.891 1.00 33.41 236 ASP A C 1
ATOM 1904 O O . ASP A 1 236 ? -36.345 22.087 62.311 1.00 33.41 236 ASP A O 1
ATOM 1908 N N . SER A 1 237 ? -34.493 20.759 62.165 1.00 35.66 237 SER A N 1
ATOM 1909 C CA . SER A 1 237 ? -34.383 19.979 63.440 1.00 35.66 237 SER A CA 1
ATOM 1910 C C . SER A 1 237 ? -35.602 19.244 64.082 1.00 35.66 237 SER A C 1
ATOM 1912 O O . SER A 1 237 ? -36.740 19.622 63.837 1.00 35.66 237 SER A O 1
ATOM 1914 N N . PRO A 1 238 ? -35.434 18.318 65.080 1.00 51.56 238 PRO A N 1
ATOM 1915 C CA . PRO A 1 238 ? -34.373 17.320 65.377 1.00 51.56 238 PRO A CA 1
ATOM 1916 C C . PRO A 1 238 ? -34.888 15.937 65.933 1.00 51.56 238 PRO A C 1
ATOM 1918 O O . PRO A 1 238 ? -36.081 15.727 66.116 1.00 51.56 238 PRO A O 1
ATOM 1921 N N . ARG A 1 239 ? -33.929 15.078 66.358 1.00 32.91 239 ARG A N 1
ATOM 1922 C CA . ARG A 1 239 ? -33.958 13.963 67.360 1.00 32.91 239 ARG A CA 1
ATOM 1923 C C . ARG A 1 239 ? -34.193 12.511 66.905 1.00 32.91 239 ARG A C 1
ATOM 1925 O O . ARG A 1 239 ? -35.245 12.154 66.399 1.00 32.91 239 ARG A O 1
ATOM 1932 N N . GLY A 1 240 ? -33.253 11.645 67.316 1.00 31.47 240 GLY A N 1
ATOM 1933 C CA . GLY A 1 240 ? -33.466 10.200 67.456 1.00 31.47 240 GLY A CA 1
ATOM 1934 C C . GLY A 1 240 ? -32.183 9.369 67.522 1.00 31.47 240 GLY A C 1
ATOM 1935 O O . GLY A 1 240 ? -31.850 8.681 66.567 1.00 31.47 240 GLY A O 1
ATOM 1936 N N . SER A 1 241 ? -31.455 9.420 68.638 1.00 35.84 241 SER A N 1
ATOM 1937 C CA . SER A 1 241 ? -30.335 8.518 68.933 1.00 35.84 241 SER A CA 1
ATOM 1938 C C . SER A 1 241 ? -30.851 7.126 69.317 1.00 35.84 241 SER A C 1
ATOM 1940 O O . SER A 1 241 ? -31.684 7.025 70.212 1.00 35.84 241 SER A O 1
ATOM 1942 N N . SER A 1 242 ? -30.304 6.051 68.750 1.00 36.69 242 SER A N 1
ATOM 1943 C CA . SER A 1 242 ? -29.894 4.879 69.541 1.00 36.69 242 SER A CA 1
ATOM 1944 C C . SER A 1 242 ? -28.990 3.943 68.741 1.00 36.69 242 SER A C 1
ATOM 1946 O O . SER A 1 242 ? -29.212 3.607 67.583 1.00 36.69 242 SER A O 1
ATOM 1948 N N . SER A 1 243 ? -27.916 3.585 69.424 1.00 33.94 243 SER A N 1
ATOM 1949 C CA . SER A 1 243 ? -26.849 2.659 69.098 1.00 33.94 243 SER A CA 1
ATOM 1950 C C . SER A 1 243 ? -27.310 1.206 68.979 1.00 33.94 243 SER A C 1
ATOM 1952 O O . SER A 1 243 ? -28.033 0.726 69.847 1.00 33.94 243 SER A O 1
ATOM 1954 N N . SER A 1 244 ? -26.706 0.448 68.066 1.00 35.09 244 SER A N 1
ATOM 1955 C CA . SER A 1 244 ? -26.068 -0.813 68.463 1.00 35.09 244 SER A CA 1
ATOM 1956 C C . SER A 1 244 ? -24.931 -1.153 67.503 1.00 35.09 244 SER A C 1
ATOM 1958 O O . SER A 1 244 ? -25.080 -1.183 66.285 1.00 35.09 244 SER A O 1
ATOM 1960 N N . ALA A 1 245 ? -23.757 -1.334 68.095 1.00 35.47 245 ALA A N 1
ATOM 1961 C CA . ALA A 1 245 ? -22.578 -1.860 67.451 1.00 35.47 245 ALA A CA 1
ATOM 1962 C C . ALA A 1 245 ? -22.700 -3.387 67.382 1.00 35.47 245 ALA A C 1
ATOM 1964 O O . ALA A 1 245 ? -22.869 -4.038 68.409 1.00 35.47 245 ALA A O 1
ATOM 1965 N N . SER A 1 246 ? -22.530 -3.961 66.196 1.00 38.22 246 SER A N 1
ATOM 1966 C CA . SER A 1 246 ? -22.009 -5.319 66.063 1.00 38.22 246 SER A CA 1
ATOM 1967 C C . SER A 1 246 ? -20.923 -5.296 65.004 1.00 38.22 246 SER A C 1
ATOM 1969 O O . SER A 1 246 ? -21.165 -5.074 63.817 1.00 38.22 246 SER A O 1
ATOM 1971 N N . ALA A 1 247 ? -19.707 -5.442 65.504 1.00 36.53 247 ALA A N 1
ATOM 1972 C CA . ALA A 1 247 ? -18.477 -5.438 64.759 1.00 36.53 247 ALA A CA 1
ATOM 1973 C C . ALA A 1 247 ? -18.425 -6.576 63.730 1.00 36.53 247 ALA A C 1
ATOM 1975 O O . ALA A 1 247 ? -18.803 -7.710 64.003 1.00 36.53 247 ALA A O 1
ATOM 1976 N N . ALA A 1 248 ? -17.849 -6.224 62.582 1.00 42.72 248 ALA A N 1
ATOM 1977 C CA . ALA A 1 248 ? -16.786 -6.977 61.935 1.00 42.72 248 ALA A CA 1
ATOM 1978 C C . ALA A 1 248 ? -17.054 -8.462 61.642 1.00 42.72 248 ALA A C 1
ATOM 1980 O O . ALA A 1 248 ? -16.600 -9.335 62.368 1.00 42.72 248 ALA A O 1
ATOM 1981 N N . GLN A 1 249 ? -17.607 -8.738 60.458 1.00 42.31 249 GLN A N 1
ATOM 1982 C CA . GLN A 1 249 ? -17.344 -9.997 59.761 1.00 42.31 249 GLN A CA 1
ATOM 1983 C C . GLN A 1 249 ? -17.095 -9.722 58.269 1.00 42.31 249 GLN A C 1
ATOM 1985 O O . GLN A 1 249 ? -17.988 -9.737 57.433 1.00 42.31 249 GLN A O 1
ATOM 1990 N N . ARG A 1 250 ? -15.831 -9.390 57.985 1.00 45.66 250 ARG A N 1
ATOM 1991 C CA . ARG A 1 250 ? -15.057 -9.706 56.772 1.00 45.66 250 ARG A CA 1
ATOM 1992 C C . ARG A 1 250 ? -15.850 -9.984 55.480 1.00 45.66 250 ARG A C 1
ATOM 1994 O O . ARG A 1 250 ? -16.106 -11.133 55.143 1.00 45.66 250 ARG A O 1
ATOM 2001 N N . GLN A 1 251 ? -16.012 -8.947 54.662 1.00 42.41 251 GLN A N 1
ATOM 2002 C CA . GLN A 1 251 ? -15.935 -9.053 53.198 1.00 42.41 251 GLN A CA 1
ATOM 2003 C C . GLN A 1 251 ? -14.966 -7.985 52.671 1.00 42.41 251 GLN A C 1
ATOM 2005 O O . GLN A 1 251 ? -15.298 -7.113 51.881 1.00 42.41 251 GLN A O 1
ATOM 2010 N N . GLN A 1 252 ? -13.719 -8.054 53.143 1.00 41.50 252 GLN A N 1
ATOM 2011 C CA . GLN A 1 252 ? -12.579 -7.479 52.435 1.00 41.50 252 GLN A CA 1
ATOM 2012 C C . GLN A 1 252 ? -12.060 -8.538 51.460 1.00 41.50 252 GLN A C 1
ATOM 2014 O O . GLN A 1 252 ? -11.055 -9.191 51.714 1.00 41.50 252 GLN A O 1
ATOM 2019 N N . HIS A 1 253 ? -12.774 -8.748 50.356 1.00 34.97 253 HIS A N 1
ATOM 2020 C CA . HIS A 1 253 ? -12.218 -9.447 49.203 1.00 34.97 253 HIS A CA 1
ATOM 2021 C C . HIS A 1 253 ? -12.163 -8.470 48.029 1.00 34.97 253 HIS A C 1
ATOM 2023 O O . HIS A 1 253 ? -13.130 -8.266 47.308 1.00 34.97 253 HIS A O 1
ATOM 2029 N N . SER A 1 254 ? -10.979 -7.872 47.875 1.00 38.12 254 SER A N 1
ATOM 2030 C CA . SER A 1 254 ? -10.436 -7.354 46.619 1.00 38.12 254 SER A CA 1
ATOM 2031 C C . SER A 1 254 ? -11.266 -6.292 45.882 1.00 38.12 254 SER A C 1
ATOM 2033 O O . SER A 1 254 ? -11.642 -6.461 44.724 1.00 38.12 254 SER A O 1
ATOM 2035 N N . ALA A 1 255 ? -11.415 -5.113 46.490 1.00 38.12 255 ALA A N 1
ATOM 2036 C CA . ALA A 1 255 ? -11.417 -3.883 45.701 1.00 38.12 255 ALA A CA 1
ATOM 2037 C C . ALA A 1 255 ? -9.974 -3.641 45.231 1.00 38.12 255 ALA A C 1
ATOM 2039 O O . ALA A 1 255 ? -9.232 -2.848 45.809 1.00 38.12 255 ALA A O 1
ATOM 2040 N N . ARG A 1 256 ? -9.535 -4.395 44.216 1.00 35.94 256 ARG A N 1
ATOM 2041 C CA . ARG A 1 256 ? -8.340 -4.042 43.451 1.00 35.94 256 ARG A CA 1
ATOM 2042 C C . ARG A 1 256 ? -8.655 -2.672 42.862 1.00 35.94 256 ARG A C 1
ATOM 2044 O O . ARG A 1 256 ? -9.460 -2.603 41.938 1.00 35.94 256 ARG A O 1
ATOM 2051 N N . MET A 1 257 ? -8.105 -1.613 43.462 1.00 36.72 257 MET A N 1
ATOM 2052 C CA . MET A 1 257 ? -8.078 -0.261 42.907 1.00 36.72 257 MET A CA 1
ATOM 2053 C C . MET A 1 257 ? -7.637 -0.404 41.451 1.00 36.72 257 MET A C 1
ATOM 2055 O O . MET A 1 257 ? -6.463 -0.636 41.160 1.00 36.72 257 MET A O 1
ATOM 2059 N N . ARG A 1 258 ? -8.613 -0.408 40.542 1.00 44.41 258 ARG A N 1
ATOM 2060 C CA . ARG A 1 258 ? -8.351 -0.281 39.117 1.00 44.41 258 ARG A CA 1
ATOM 2061 C C . ARG A 1 258 ? -7.841 1.144 38.951 1.00 44.41 258 ARG A C 1
ATOM 2063 O O . ARG A 1 258 ? -8.405 2.027 39.600 1.00 44.41 258 ARG A O 1
ATOM 2070 N N . PRO A 1 259 ? -6.779 1.381 38.169 1.00 37.06 259 PRO A N 1
ATOM 2071 C CA . PRO A 1 259 ? -6.346 2.742 37.911 1.00 37.06 259 PRO A CA 1
ATOM 2072 C C . PRO A 1 259 ? -7.556 3.486 37.349 1.00 37.06 259 PRO A C 1
ATOM 2074 O O . PRO A 1 259 ? -8.073 3.121 36.296 1.00 37.06 259 PRO A O 1
ATOM 2077 N N . SER A 1 260 ? -8.071 4.446 38.116 1.00 46.62 260 SER A N 1
ATOM 2078 C CA . SER A 1 260 ? -9.120 5.348 37.671 1.00 46.62 260 SER A CA 1
ATOM 2079 C C . SER A 1 260 ? -8.522 6.127 36.515 1.00 46.62 260 SER A C 1
ATOM 2081 O O . SER A 1 260 ? -7.663 6.982 36.736 1.00 46.62 260 SER A O 1
ATOM 2083 N N . PHE A 1 261 ? -8.890 5.758 35.292 1.00 52.47 261 PHE A N 1
ATOM 2084 C CA . PHE A 1 261 ? -8.444 6.481 34.121 1.00 52.47 261 PHE A CA 1
ATOM 2085 C C . PHE A 1 261 ? -9.080 7.869 34.182 1.00 52.47 261 PHE A C 1
ATOM 2087 O O . PHE A 1 261 ? -10.298 8.030 34.144 1.00 52.47 261 PHE A O 1
ATOM 2094 N N . THR A 1 262 ? -8.245 8.878 34.388 1.00 58.91 262 THR A N 1
ATOM 2095 C CA . THR A 1 262 ? -8.651 10.278 34.366 1.00 58.91 262 THR A CA 1
ATOM 2096 C C . THR A 1 262 ? -8.258 10.854 33.022 1.00 58.91 262 THR A C 1
ATOM 2098 O O . THR A 1 262 ? -7.069 11.011 32.751 1.00 58.91 262 THR A O 1
ATOM 2101 N N . PHE A 1 263 ? -9.259 11.170 32.201 1.00 60.22 263 PHE A N 1
ATOM 2102 C CA . PHE A 1 263 ? -9.058 11.924 30.969 1.00 60.22 263 PHE A CA 1
ATOM 2103 C C . PHE A 1 263 ? -8.371 13.271 31.272 1.00 60.22 263 PHE A C 1
ATOM 2105 O O . PHE A 1 263 ? -8.671 13.883 32.308 1.00 60.22 263 PHE A O 1
ATOM 2112 N N . PRO A 1 264 ? -7.472 13.750 30.392 1.00 66.75 264 PRO A N 1
ATOM 2113 C CA . PRO A 1 264 ? -6.896 15.084 30.493 1.00 66.75 264 PRO A CA 1
ATOM 2114 C C . PRO A 1 264 ? -7.983 16.170 30.604 1.00 66.75 264 PRO A C 1
ATOM 2116 O O . PRO A 1 264 ? -9.032 16.068 29.961 1.00 66.75 264 PRO A O 1
ATOM 2119 N N . PRO A 1 265 ? -7.772 17.224 31.410 1.00 57.62 265 PRO A N 1
ATOM 2120 C CA . PRO A 1 265 ? -8.717 18.332 31.492 1.00 57.62 265 PRO A CA 1
ATOM 2121 C C . PRO A 1 265 ? -8.792 19.087 30.154 1.00 57.62 265 PRO A C 1
ATOM 2123 O O . PRO A 1 265 ? -7.764 19.495 29.625 1.00 57.62 265 PRO A O 1
ATOM 2126 N N . GLY A 1 266 ? -10.010 19.305 29.640 1.00 59.47 266 GLY A N 1
ATOM 2127 C CA . GLY A 1 266 ? -10.261 20.055 28.398 1.00 59.47 266 GLY A CA 1
ATOM 2128 C C . GLY A 1 266 ? -10.354 19.219 27.116 1.00 59.47 266 GLY A C 1
ATOM 2129 O O . GLY A 1 266 ? -10.490 19.804 26.051 1.00 59.47 266 GLY A O 1
ATOM 2130 N N . LEU A 1 267 ? -10.299 17.890 27.217 1.00 61.62 267 LEU A N 1
ATOM 2131 C CA . LEU A 1 267 ? -10.415 16.970 26.082 1.00 61.62 267 LEU A CA 1
ATOM 2132 C C . LEU A 1 267 ? -11.806 17.053 25.412 1.00 61.62 267 LEU A C 1
ATOM 2134 O O . LEU A 1 267 ? -12.810 17.213 26.115 1.00 61.62 267 LEU A O 1
ATOM 2138 N N . GLU A 1 268 ? -11.894 16.927 24.086 1.00 65.38 268 GLU A N 1
ATOM 2139 C CA . GLU A 1 268 ? -13.182 16.770 23.399 1.00 65.38 268 GLU A CA 1
ATOM 2140 C C . GLU A 1 268 ? -13.674 15.310 23.460 1.00 65.38 268 GLU A C 1
ATOM 2142 O O . GLU A 1 268 ? -12.937 14.386 23.811 1.00 65.38 268 GLU A O 1
ATOM 2147 N N . LEU A 1 269 ? -14.962 15.079 23.177 1.00 64.06 269 LEU A N 1
ATOM 2148 C CA . LEU A 1 269 ? -15.550 13.731 23.222 1.00 64.06 269 LEU A CA 1
ATOM 2149 C C . LEU A 1 269 ? -14.932 12.804 22.160 1.00 64.06 269 LEU A C 1
ATOM 2151 O O . LEU A 1 269 ? -14.747 11.616 22.417 1.00 64.06 269 LEU A O 1
ATOM 2155 N N . GLU A 1 270 ? -14.619 13.348 20.983 1.00 62.66 270 GLU A N 1
ATOM 2156 C CA . GLU A 1 270 ? -14.032 12.594 19.870 1.00 62.66 270 GLU A CA 1
ATOM 2157 C C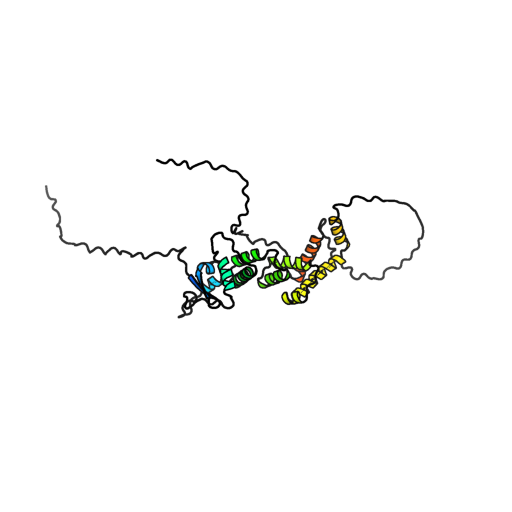 . GLU A 1 270 ? -12.588 12.168 20.165 1.00 62.66 270 GLU A C 1
ATOM 2159 O O . GLU A 1 270 ? -12.224 11.024 19.874 1.00 62.66 270 GLU A O 1
ATOM 2164 N N . ASP A 1 271 ? -11.825 13.032 20.839 1.00 73.19 271 ASP A N 1
ATOM 2165 C CA . ASP A 1 271 ? -10.464 12.755 21.310 1.00 73.19 271 ASP A CA 1
ATOM 2166 C C . ASP A 1 271 ? -10.445 11.698 22.432 1.00 73.19 271 ASP A C 1
ATOM 2168 O O . ASP A 1 271 ? -9.485 10.943 22.590 1.00 73.19 271 ASP A O 1
ATOM 2172 N N . ALA A 1 272 ? -11.510 11.619 23.240 1.00 76.75 272 ALA A N 1
ATOM 2173 C CA . ALA A 1 272 ? -11.638 10.609 24.292 1.00 76.75 272 ALA A CA 1
ATOM 2174 C C . ALA A 1 272 ? -11.801 9.197 23.721 1.00 76.75 272 ALA A C 1
ATOM 2176 O O . ALA A 1 272 ? -11.196 8.253 24.235 1.00 76.75 272 ALA A O 1
ATOM 2177 N N . ASP A 1 273 ? -12.601 9.056 22.662 1.00 83.44 273 ASP A N 1
ATOM 2178 C CA . ASP A 1 273 ? -12.760 7.784 21.958 1.00 83.44 273 ASP A CA 1
ATOM 2179 C C . ASP A 1 273 ? -11.456 7.362 21.272 1.00 83.44 273 ASP A C 1
ATOM 2181 O O . ASP A 1 273 ? -11.103 6.183 21.345 1.00 83.44 273 ASP A O 1
ATOM 2185 N N . ASP A 1 274 ? -10.718 8.308 20.677 1.00 85.62 274 ASP A N 1
ATOM 2186 C CA . ASP A 1 274 ? -9.398 8.033 20.097 1.00 85.62 274 ASP A CA 1
ATOM 2187 C C . ASP A 1 274 ? -8.441 7.473 21.139 1.00 85.62 274 ASP A C 1
ATOM 2189 O O . ASP A 1 274 ? -7.971 6.354 20.973 1.00 85.62 274 ASP A O 1
ATOM 2193 N N . LEU A 1 275 ? -8.225 8.155 22.266 1.00 84.69 275 LEU A N 1
ATOM 2194 C CA . LEU A 1 275 ? -7.280 7.694 23.293 1.00 84.69 275 LEU A CA 1
ATOM 2195 C C . LEU A 1 275 ? -7.564 6.266 23.789 1.00 84.69 275 LEU A C 1
ATOM 2197 O O . LEU A 1 275 ? -6.640 5.479 24.028 1.00 84.69 275 LEU A O 1
ATOM 2201 N N . VAL A 1 276 ? -8.842 5.919 23.965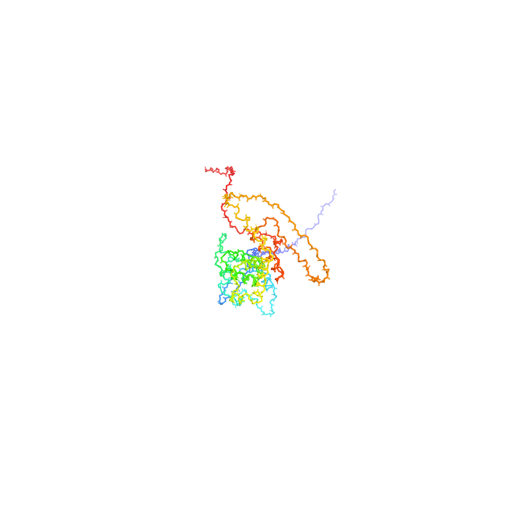 1.00 86.12 276 VAL A N 1
ATOM 2202 C CA . VAL A 1 276 ? -9.239 4.569 24.386 1.00 86.12 276 VAL A CA 1
ATOM 2203 C C . VAL A 1 276 ? -8.965 3.557 23.272 1.00 86.12 276 VAL A C 1
ATOM 2205 O O . VAL A 1 276 ? -8.441 2.473 23.550 1.00 86.12 276 VAL A O 1
ATOM 2208 N N . LEU A 1 277 ? -9.277 3.904 22.021 1.00 89.00 277 LEU A N 1
ATOM 2209 C CA . LEU A 1 277 ? -9.036 3.051 20.859 1.00 89.00 277 LEU A CA 1
ATOM 2210 C C . LEU A 1 277 ? -7.550 2.864 20.571 1.00 89.00 277 LEU A C 1
ATOM 2212 O O . LEU A 1 277 ? -7.133 1.728 20.385 1.00 89.00 277 LEU A O 1
ATOM 2216 N N . GLU A 1 278 ? -6.738 3.917 20.592 1.00 88.94 278 GLU A N 1
ATOM 2217 C CA . GLU A 1 278 ? -5.289 3.844 20.389 1.00 88.94 278 GLU A CA 1
ATOM 2218 C C . GLU A 1 278 ? -4.647 2.862 21.373 1.00 88.94 278 GLU A C 1
ATOM 2220 O O . GLU A 1 278 ? -3.867 1.981 20.995 1.00 88.94 278 GLU A O 1
ATOM 2225 N N . ARG A 1 279 ? -5.041 2.957 22.648 1.00 88.69 279 ARG A N 1
ATOM 2226 C CA . ARG A 1 279 ? -4.596 2.031 23.686 1.00 88.69 279 ARG A CA 1
ATOM 2227 C C . ARG A 1 279 ? -5.084 0.607 23.425 1.00 88.69 279 ARG A C 1
ATOM 2229 O O . ARG A 1 279 ? -4.286 -0.325 23.500 1.00 88.69 279 ARG A O 1
ATOM 2236 N N . ALA A 1 280 ? -6.374 0.423 23.147 1.00 89.81 280 ALA A N 1
ATOM 2237 C CA . ALA A 1 280 ? -6.953 -0.898 22.909 1.00 89.81 280 ALA A CA 1
ATOM 2238 C C . ALA A 1 280 ? -6.340 -1.576 21.671 1.00 89.81 280 ALA A C 1
ATOM 2240 O O . ALA A 1 280 ? -6.028 -2.764 21.710 1.00 89.81 280 ALA A O 1
ATOM 2241 N N . ILE A 1 281 ? -6.091 -0.821 20.601 1.00 91.06 281 ILE A N 1
ATOM 2242 C CA . ILE A 1 281 ? -5.400 -1.284 19.394 1.00 91.06 281 ILE A CA 1
ATOM 2243 C C . ILE A 1 281 ? -3.967 -1.701 19.732 1.00 91.06 281 ILE A C 1
ATOM 2245 O O . ILE A 1 281 ? -3.542 -2.789 19.343 1.00 91.06 281 ILE A O 1
ATOM 2249 N N . GLY A 1 282 ? -3.246 -0.896 20.516 1.00 87.00 282 GLY A N 1
ATOM 2250 C CA . GLY A 1 282 ? -1.915 -1.250 21.006 1.00 87.00 282 GLY A CA 1
ATOM 2251 C C . GLY A 1 282 ? -1.895 -2.526 21.846 1.00 87.00 282 GLY A C 1
ATOM 2252 O O . GLY A 1 282 ? -0.991 -3.344 21.690 1.00 87.00 282 GLY A O 1
ATOM 2253 N N . GLU A 1 283 ? -2.899 -2.734 22.699 1.00 89.19 283 GLU A N 1
ATOM 2254 C CA . GLU A 1 283 ? -3.022 -3.932 23.537 1.00 89.19 283 GLU A CA 1
ATOM 2255 C C . GLU A 1 283 ? -3.398 -5.190 22.727 1.00 89.19 283 GLU A C 1
ATOM 2257 O O . GLU A 1 283 ? -2.852 -6.262 22.983 1.00 89.19 283 GLU A O 1
ATOM 2262 N N . VAL A 1 284 ? -4.308 -5.080 21.753 1.00 90.69 284 VAL A N 1
ATOM 2263 C CA . VAL A 1 284 ? -4.864 -6.234 21.019 1.00 90.69 284 VAL A CA 1
ATOM 2264 C C . VAL A 1 284 ? -4.044 -6.602 19.781 1.00 90.69 284 VAL A C 1
ATOM 2266 O O . VAL A 1 284 ? -3.826 -7.784 19.503 1.00 90.69 284 VAL A O 1
ATOM 2269 N N . PHE A 1 285 ? -3.599 -5.602 19.020 1.00 87.56 285 PHE A N 1
ATOM 2270 C CA . PHE A 1 285 ? -2.876 -5.795 17.762 1.00 87.56 285 PHE A CA 1
ATOM 2271 C C . PHE A 1 285 ? -1.363 -5.607 17.904 1.00 87.56 285 PHE A C 1
ATOM 2273 O O . PHE A 1 285 ? -0.626 -5.999 17.003 1.00 87.56 285 PHE A O 1
ATOM 2280 N N . GLY A 1 286 ? -0.881 -5.027 19.009 1.00 84.81 286 GLY A N 1
ATOM 2281 C CA . GLY A 1 286 ? 0.544 -4.735 19.190 1.00 84.81 286 GLY A CA 1
ATOM 2282 C C . GLY A 1 286 ? 1.056 -3.589 18.309 1.00 84.81 286 GLY A C 1
ATOM 2283 O O . GLY A 1 286 ? 2.266 -3.442 18.150 1.00 84.81 286 GLY A O 1
ATOM 2284 N N . ILE A 1 287 ? 0.157 -2.785 17.731 1.00 80.00 287 ILE A N 1
ATOM 2285 C CA . ILE A 1 287 ? 0.484 -1.659 16.846 1.00 80.00 287 ILE A CA 1
ATOM 2286 C C . ILE A 1 287 ? 0.306 -0.359 17.632 1.00 80.00 287 ILE A C 1
ATOM 2288 O O . ILE A 1 287 ? -0.736 -0.151 18.247 1.00 80.00 287 ILE A O 1
ATOM 2292 N N . ARG A 1 288 ? 1.310 0.522 17.619 1.00 74.88 288 ARG A N 1
ATOM 2293 C CA . ARG A 1 288 ? 1.228 1.850 18.246 1.00 74.88 288 ARG A CA 1
ATOM 2294 C C . ARG A 1 288 ? 1.076 2.927 17.180 1.00 74.88 288 ARG A C 1
ATOM 2296 O O . ARG A 1 288 ? 1.704 2.825 16.128 1.00 74.88 288 ARG A O 1
ATOM 2303 N N . GLY A 1 289 ? 0.291 3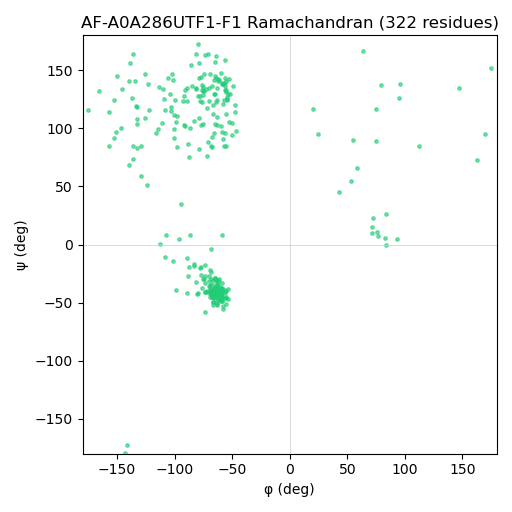.954 17.483 1.00 62.03 289 GLY A N 1
ATOM 2304 C CA . GLY A 1 289 ? 0.325 5.211 16.751 1.00 62.03 289 GLY A CA 1
ATOM 2305 C C . GLY A 1 289 ? 1.525 6.010 17.232 1.00 62.03 289 GLY A C 1
ATOM 2306 O O . GLY A 1 289 ? 1.539 6.464 18.366 1.00 62.03 289 GLY A O 1
ATOM 2307 N N . GLU A 1 290 ? 2.555 6.139 16.407 1.00 57.97 290 GLU A N 1
ATOM 2308 C CA . GLU A 1 290 ? 3.607 7.143 16.588 1.00 57.97 290 GLU A CA 1
ATOM 2309 C C . GLU A 1 290 ? 3.866 7.795 15.219 1.00 57.97 290 GLU A C 1
ATOM 2311 O O . GLU A 1 290 ? 3.848 7.094 14.198 1.00 57.97 290 GLU A O 1
ATOM 2316 N N . PRO A 1 291 ? 4.088 9.121 15.161 1.00 43.12 291 PRO A N 1
ATOM 2317 C CA . PRO A 1 291 ? 4.341 9.832 13.918 1.00 43.12 291 PRO A CA 1
ATOM 2318 C C . PRO A 1 291 ? 5.737 9.458 13.444 1.00 43.12 291 PRO A C 1
ATOM 2320 O O . PRO A 1 291 ? 6.687 9.751 14.153 1.00 43.12 291 PRO A O 1
ATOM 2323 N N . HIS A 1 292 ? 5.874 8.826 12.276 1.00 34.84 292 HIS A N 1
ATOM 2324 C CA . HIS A 1 292 ? 7.163 8.348 11.763 1.00 34.84 292 HIS A CA 1
ATOM 2325 C C . HIS A 1 292 ? 8.246 9.451 11.814 1.00 34.84 292 HIS A C 1
ATOM 2327 O O . HIS A 1 292 ? 8.262 10.330 10.946 1.00 34.84 292 HIS A O 1
ATOM 2333 N N . PRO A 1 293 ? 9.201 9.411 12.764 1.00 36.41 293 PRO A N 1
ATOM 2334 C CA . PRO A 1 293 ? 10.402 10.227 12.712 1.00 36.41 293 PRO A CA 1
ATOM 2335 C C . PRO A 1 293 ? 11.440 9.398 11.941 1.00 36.41 293 PRO A C 1
ATOM 2337 O O . PRO A 1 293 ? 11.550 8.199 12.152 1.00 36.41 293 PRO A O 1
ATOM 2340 N N . GLU A 1 294 ? 12.158 9.990 10.992 1.00 30.25 294 GLU A N 1
ATOM 2341 C CA . GLU A 1 294 ? 13.136 9.305 10.113 1.00 30.25 294 GLU A CA 1
ATOM 2342 C C . GLU A 1 294 ? 12.612 8.596 8.850 1.00 30.25 294 GLU A C 1
ATOM 2344 O O . GLU A 1 294 ? 13.317 7.771 8.274 1.00 30.25 294 GLU A O 1
ATOM 2349 N N . VAL A 1 295 ? 11.479 9.019 8.277 1.00 34.47 295 VAL A N 1
ATOM 2350 C CA . VAL A 1 295 ? 11.530 9.228 6.822 1.00 34.47 295 VAL A CA 1
ATOM 2351 C C . VAL A 1 295 ? 12.032 10.648 6.675 1.00 34.47 295 VAL A C 1
ATOM 2353 O O . VAL A 1 295 ? 11.288 11.606 6.880 1.00 34.47 295 VAL A O 1
ATOM 2356 N N . GLN A 1 296 ? 13.326 10.812 6.391 1.00 26.23 296 GLN A N 1
ATOM 2357 C CA . GLN A 1 296 ? 13.772 12.058 5.787 1.00 26.23 296 GLN A CA 1
ATOM 2358 C C . GLN A 1 296 ? 13.003 12.184 4.478 1.00 26.23 296 GLN A C 1
ATOM 2360 O O . GLN A 1 296 ? 13.345 11.568 3.471 1.00 26.23 296 GLN A O 1
ATOM 2365 N N . TYR A 1 297 ? 11.917 12.949 4.537 1.00 33.53 297 TYR A N 1
ATOM 2366 C CA . TYR A 1 297 ? 11.156 13.390 3.393 1.00 33.53 297 TYR A CA 1
ATOM 2367 C C . TYR A 1 297 ? 12.114 14.168 2.496 1.00 33.53 297 TYR A C 1
ATOM 2369 O O . TYR A 1 297 ? 12.227 15.391 2.578 1.00 33.53 297 TYR A O 1
ATOM 2377 N N . GLN A 1 298 ? 12.762 13.475 1.562 1.00 27.66 298 GLN A N 1
ATOM 2378 C CA . GLN A 1 298 ? 12.955 14.077 0.261 1.00 27.66 298 GLN A CA 1
ATOM 2379 C C . GLN A 1 298 ? 11.562 14.173 -0.331 1.00 27.66 298 GLN A C 1
ATOM 2381 O O . GLN A 1 298 ? 11.090 13.289 -1.043 1.00 27.66 298 GLN A O 1
ATOM 2386 N N . ARG A 1 299 ? 10.883 15.259 0.048 1.00 27.56 299 ARG A N 1
ATOM 2387 C CA . ARG A 1 299 ? 9.738 15.809 -0.651 1.00 27.56 299 ARG A CA 1
ATOM 2388 C C . ARG A 1 299 ? 10.233 16.039 -2.070 1.00 27.56 299 ARG A C 1
ATOM 2390 O O . ARG A 1 299 ? 10.732 17.114 -2.397 1.00 27.56 299 ARG A O 1
ATOM 2397 N N . THR A 1 300 ? 10.178 14.999 -2.895 1.00 29.73 300 THR A N 1
ATOM 2398 C CA . THR A 1 300 ? 10.341 15.148 -4.326 1.00 29.73 300 THR A CA 1
ATOM 2399 C C . THR A 1 300 ? 9.094 15.911 -4.711 1.00 29.73 300 THR A C 1
ATOM 2401 O O . THR A 1 300 ? 8.022 15.338 -4.874 1.00 29.73 300 THR A O 1
ATOM 2404 N N . ARG A 1 301 ? 9.210 17.243 -4.734 1.00 30.91 301 ARG A N 1
ATOM 2405 C CA . ARG A 1 301 ? 8.299 18.093 -5.484 1.00 30.91 301 ARG A CA 1
ATOM 2406 C C . ARG A 1 301 ? 8.394 17.602 -6.927 1.00 30.91 301 ARG A C 1
ATOM 2408 O O . ARG A 1 301 ? 9.175 18.122 -7.712 1.00 30.91 301 ARG A O 1
ATOM 2415 N N . LEU A 1 302 ? 7.624 16.575 -7.269 1.00 32.81 302 LEU A N 1
ATOM 2416 C CA . LEU A 1 302 ? 7.105 16.472 -8.615 1.00 32.81 302 LEU A CA 1
ATOM 2417 C C . LEU A 1 302 ? 6.206 17.696 -8.738 1.00 32.81 302 LEU A C 1
ATOM 2419 O O . LEU A 1 302 ? 5.249 17.850 -7.982 1.00 32.81 302 LEU A O 1
ATOM 2423 N N . TYR A 1 303 ? 6.667 18.645 -9.544 1.00 31.05 303 TYR A N 1
ATOM 2424 C CA . TYR A 1 303 ? 6.148 19.998 -9.666 1.00 31.05 303 TYR A CA 1
ATOM 2425 C C . TYR A 1 303 ? 4.623 20.012 -9.863 1.00 31.05 303 TYR A C 1
ATOM 2427 O O . TYR A 1 303 ? 4.128 19.951 -10.980 1.00 31.05 303 TYR A O 1
ATOM 2435 N N . PHE A 1 304 ? 3.883 20.153 -8.765 1.00 38.12 304 PHE A N 1
ATOM 2436 C CA . PHE A 1 304 ? 2.520 20.664 -8.745 1.00 38.12 304 PHE A CA 1
ATOM 2437 C C . PHE A 1 304 ? 2.612 22.127 -8.314 1.00 38.12 304 PHE A C 1
ATOM 2439 O O . PHE A 1 304 ? 2.642 22.442 -7.125 1.00 38.12 304 PHE A O 1
ATOM 2446 N N . ASN A 1 305 ? 2.724 23.030 -9.287 1.00 31.88 305 ASN A N 1
ATOM 2447 C CA . ASN A 1 305 ? 2.553 24.455 -9.032 1.00 31.88 305 ASN A CA 1
ATOM 2448 C C . ASN A 1 305 ? 1.051 24.739 -8.911 1.00 31.88 305 ASN A C 1
ATOM 2450 O O . ASN A 1 305 ? 0.348 24.804 -9.917 1.00 31.88 305 ASN A O 1
ATOM 2454 N N . GLN A 1 306 ? 0.573 24.916 -7.678 1.00 33.91 306 GLN A N 1
ATOM 2455 C CA . GLN A 1 306 ? -0.575 25.779 -7.416 1.00 33.91 306 GLN A CA 1
ATOM 2456 C C . GLN A 1 306 ? -0.085 27.221 -7.274 1.00 33.91 306 GLN A C 1
ATOM 2458 O O . GLN A 1 306 ? 0.960 27.510 -6.695 1.00 33.91 306 GLN A O 1
ATOM 2463 N N . THR A 1 307 ? -0.850 28.091 -7.907 1.00 44.91 307 THR A N 1
ATOM 2464 C CA . THR A 1 307 ? -0.641 29.504 -8.174 1.00 44.91 307 THR A CA 1
ATOM 2465 C C . THR A 1 307 ? -0.601 30.343 -6.899 1.00 44.91 307 THR A C 1
ATOM 2467 O O . THR A 1 307 ? -1.657 30.682 -6.388 1.00 44.91 307 THR A O 1
ATOM 2470 N N . GLU A 1 308 ? 0.575 30.769 -6.440 1.00 38.91 308 GLU A N 1
ATOM 2471 C CA . GLU A 1 308 ? 0.706 31.950 -5.573 1.00 38.91 308 GLU A CA 1
ATOM 2472 C C . GLU A 1 308 ? 2.026 32.678 -5.865 1.00 38.91 308 GLU A C 1
ATOM 2474 O O . GLU A 1 308 ? 3.095 32.289 -5.404 1.00 38.91 308 GLU A O 1
ATOM 2479 N N . LEU A 1 309 ? 1.948 33.757 -6.646 1.00 34.88 309 LEU A N 1
ATOM 2480 C CA . LEU A 1 309 ? 2.946 34.826 -6.652 1.00 34.88 309 LEU A CA 1
ATOM 2481 C C . LEU A 1 309 ? 2.200 36.158 -6.574 1.00 34.88 309 LEU A C 1
ATOM 2483 O O . LEU A 1 309 ? 1.932 36.817 -7.574 1.00 34.88 309 LEU A O 1
ATOM 2487 N N . GLY A 1 310 ? 1.847 36.533 -5.347 1.00 39.62 310 GLY A N 1
ATOM 2488 C CA . GLY A 1 310 ? 1.866 37.929 -4.950 1.00 39.62 310 GLY A CA 1
ATOM 2489 C C . GLY A 1 310 ? 3.242 38.210 -4.367 1.00 39.62 310 GLY A C 1
ATOM 2490 O O . GLY A 1 310 ? 3.499 37.804 -3.242 1.00 39.62 310 GLY A O 1
ATOM 2491 N N . GLN A 1 311 ? 4.116 38.846 -5.146 1.00 34.16 311 GLN A N 1
ATOM 2492 C CA . GLN A 1 311 ? 5.115 39.807 -4.673 1.00 34.16 311 GLN A CA 1
ATOM 2493 C C . GLN A 1 311 ? 5.841 40.415 -5.877 1.00 34.16 311 GLN A C 1
ATOM 2495 O O . GLN A 1 311 ? 6.490 39.726 -6.662 1.00 34.16 311 GLN A O 1
ATOM 2500 N N . GLU A 1 312 ? 5.654 41.725 -6.022 1.00 44.19 312 GLU A N 1
ATOM 2501 C CA . GLU A 1 312 ? 6.476 42.623 -6.821 1.00 44.19 312 GLU A CA 1
ATOM 2502 C C . GLU A 1 312 ? 7.941 42.505 -6.391 1.00 44.19 312 GLU A C 1
ATOM 2504 O O . GLU A 1 312 ? 8.236 42.744 -5.227 1.00 44.19 312 GLU A O 1
ATOM 2509 N N . GLU A 1 313 ? 8.857 42.258 -7.328 1.00 32.94 313 GLU A N 1
ATOM 2510 C CA . GLU A 1 313 ? 10.165 42.916 -7.314 1.00 32.94 313 GLU A CA 1
ATOM 2511 C C . GLU A 1 313 ? 10.655 43.166 -8.746 1.00 32.94 313 GLU A C 1
ATOM 2513 O O . GLU A 1 313 ? 10.553 42.334 -9.648 1.00 32.94 313 GLU A O 1
ATOM 2518 N N . MET A 1 314 ? 11.140 44.392 -8.929 1.00 30.56 314 MET A N 1
ATOM 2519 C CA . MET A 1 314 ? 11.642 44.998 -10.155 1.00 30.56 314 MET A CA 1
ATOM 2520 C C . MET A 1 314 ? 12.766 44.192 -10.813 1.00 30.56 314 MET A C 1
ATOM 2522 O O . MET A 1 314 ? 13.789 43.910 -10.194 1.00 30.56 314 MET A O 1
ATOM 2526 N N . ILE A 1 315 ? 12.655 43.994 -12.126 1.00 33.91 315 ILE A N 1
ATOM 2527 C CA . ILE A 1 315 ? 13.793 43.689 -13.000 1.00 33.91 315 ILE A CA 1
ATOM 2528 C C . ILE A 1 315 ? 14.209 44.996 -13.696 1.00 33.91 315 ILE A C 1
ATOM 2530 O O . ILE A 1 315 ? 13.365 45.609 -14.355 1.00 33.91 315 ILE A O 1
ATOM 2534 N N . PRO A 1 316 ? 15.474 45.454 -13.612 1.00 35.59 316 PRO A N 1
ATOM 2535 C CA . PRO A 1 316 ? 15.947 46.527 -14.472 1.00 35.59 316 PRO A CA 1
ATOM 2536 C C . PRO A 1 316 ? 16.196 46.004 -15.896 1.00 35.59 316 PRO A C 1
ATOM 2538 O O . PRO A 1 316 ? 16.889 45.012 -16.117 1.00 35.59 316 PRO A O 1
ATOM 2541 N N . ASN A 1 317 ? 15.609 46.719 -16.856 1.00 35.28 317 ASN A N 1
ATOM 2542 C CA . ASN A 1 317 ? 15.714 46.537 -18.301 1.00 35.28 317 ASN A CA 1
ATOM 2543 C C . ASN A 1 317 ? 17.160 46.371 -18.798 1.00 35.28 317 ASN A C 1
ATOM 2545 O O . ASN A 1 317 ? 17.951 47.311 -18.736 1.00 35.28 317 ASN A O 1
ATOM 2549 N N . LEU A 1 318 ? 17.451 45.235 -19.435 1.00 35.88 318 LEU A N 1
ATOM 2550 C CA . LEU A 1 318 ? 18.581 45.083 -20.353 1.00 35.88 318 LEU A CA 1
ATOM 2551 C C . LEU A 1 318 ? 18.141 44.322 -21.603 1.00 35.88 318 LEU A C 1
ATOM 2553 O O . LEU A 1 318 ? 18.489 43.167 -21.786 1.00 35.88 318 LEU A O 1
ATOM 2557 N N . PHE A 1 319 ? 17.375 44.987 -22.465 1.00 32.12 319 PHE A N 1
ATOM 2558 C CA . PHE A 1 319 ? 17.350 44.714 -23.904 1.00 32.12 319 PHE A CA 1
ATOM 2559 C C . PHE A 1 319 ? 16.849 45.976 -24.615 1.00 32.12 319 PHE A C 1
ATOM 2561 O O . PHE A 1 319 ? 15.664 46.130 -24.887 1.00 32.12 319 PHE A O 1
ATOM 2568 N N . ASN A 1 320 ? 17.763 46.908 -24.893 1.00 33.69 320 ASN A N 1
ATOM 2569 C CA . ASN A 1 320 ? 17.555 47.875 -25.965 1.00 33.69 320 ASN A CA 1
ATOM 2570 C C . ASN A 1 320 ? 18.330 47.355 -27.171 1.00 33.69 320 ASN A C 1
ATOM 2572 O O . ASN A 1 320 ? 19.560 47.390 -27.202 1.00 33.69 320 ASN A O 1
ATOM 2576 N N . GLY A 1 321 ? 17.589 46.820 -28.138 1.00 31.41 321 GLY A N 1
ATOM 2577 C CA . GLY A 1 321 ? 18.102 46.609 -29.477 1.00 31.41 321 GLY A CA 1
ATOM 2578 C C . GLY A 1 321 ? 18.389 47.956 -30.132 1.00 31.41 321 GLY A C 1
ATOM 2579 O O . GLY A 1 321 ? 17.615 48.902 -29.993 1.00 31.41 321 GLY A O 1
ATOM 2580 N N . SER A 1 322 ? 19.476 48.023 -30.889 1.00 33.66 322 SER A N 1
ATOM 2581 C CA . SER A 1 322 ? 19.562 48.958 -32.001 1.00 33.66 322 SER A CA 1
ATOM 2582 C C . SER A 1 322 ? 19.914 48.157 -33.239 1.00 33.66 322 SER A C 1
ATOM 2584 O O . SER A 1 322 ? 21.016 47.634 -33.376 1.00 33.66 322 SER A O 1
ATOM 2586 N N . PHE A 1 323 ? 18.918 48.049 -34.111 1.00 36.28 323 PHE A N 1
ATOM 2587 C CA . PHE A 1 323 ? 19.112 47.898 -35.540 1.00 36.28 323 PHE A CA 1
ATOM 2588 C C . PHE A 1 323 ? 20.004 49.042 -36.038 1.00 36.28 323 PHE A C 1
ATOM 2590 O O . PHE A 1 323 ? 19.670 50.207 -35.816 1.00 36.28 323 PHE A O 1
ATOM 2597 N N . MET A 1 324 ? 21.109 48.702 -36.696 1.00 36.44 324 MET A N 1
ATOM 2598 C CA . MET A 1 324 ? 21.497 49.178 -38.031 1.00 36.44 324 MET A CA 1
ATOM 2599 C C . MET A 1 324 ? 22.730 48.423 -38.511 1.00 36.44 324 MET A C 1
ATOM 2601 O O . MET A 1 324 ? 23.675 48.277 -37.706 1.00 36.44 324 MET A O 1
#

Nearest PDB structures (foldseek):
  6zbu-assembly1_A  TM=7.848E-01  e=1.454E-02  Homo sapiens
  6ocr-assembly1_E  TM=6.086E-01  e=5.341E-02  Homo sapiens

Solvent-accessible surface area (backbone atoms only — not comparable to full-atom values): 21246 Å² total; per-residue (Å²): 134,89,81,94,79,82,86,81,88,83,88,85,79,80,78,76,82,74,75,76,79,79,76,73,78,78,65,90,81,81,51,91,86,79,61,75,56,61,31,24,34,29,27,83,92,42,81,47,78,43,61,41,61,66,44,41,77,48,9,68,55,48,34,49,63,73,64,54,78,61,60,90,96,47,81,66,70,11,70,39,90,93,41,40,36,72,45,81,97,47,52,56,65,39,52,50,43,34,44,44,71,80,51,58,92,48,93,89,61,80,86,87,68,56,72,70,43,40,52,33,28,28,50,52,20,57,76,45,47,21,58,69,57,25,50,54,28,50,64,66,60,68,48,92,80,63,53,69,68,59,49,45,48,48,21,65,74,70,70,37,67,83,52,42,56,61,46,49,47,52,61,51,68,45,87,68,74,86,45,74,66,56,23,64,74,66,30,60,68,53,42,52,51,50,48,51,37,36,50,52,47,55,47,49,52,69,77,36,52,72,55,59,52,52,30,53,56,64,73,60,72,74,82,79,84,80,86,91,78,84,88,79,90,88,87,84,88,86,90,84,90,82,89,81,89,78,81,87,80,85,84,87,74,78,84,69,82,66,82,76,83,73,78,68,90,89,56,50,57,70,58,53,54,45,58,50,37,53,50,34,40,29,72,73,71,69,49,74,89,71,84,80,80,83,69,79,74,77,75,72,73,71,84,76,84,75,94,78,84,90,73,94,77,89,77,85,88,85,81,82,85,76,91,130

Sequence (324 aa):
MEMRTSPLIVPGEVPPPTPPLSTSTIGPCRDETFYFDMTVFEVEGCLFKVPRRAFEEQSDIFRSMFSLPPERDVQVEGISDERPLILEGVTQKDFRAFLKVLFPPSFGELIILNEIEWLSVLHLAHMWGFMKIRQASIEQLQNDKTDLITRIELAHRYDIREWLFTSYVELGKRAEPISVDEAKRLGYEFAIKMAQVREMLYKDKIDHPGAYRRLNSNSNNGNSSGNPFGPGSRGDSPRGSSSSASAAQRQQHSARMRPSFTFPPGLELEDADDLVLERAIGEVFGIRGEPHPEVQYQRTRLYFNQTELGQEEMIPNLFNGSFM

Organism: NCBI:txid2282107

InterPro domains:
  IPR000210 BTB/POZ domain [PF00651] (29-143)
  IPR011333 SKP1/BTB/POZ domain superfamily [G3DSA:3.30.710.10] (16-168)
  IPR011333 SKP1/BTB/POZ domain superfamily [SSF54695] (26-143)

pLDDT: mean 71.32, std 22.71, range [26.23, 96.19]

Mean predicted aligned error: 17.75 Å

Secondary structure (DSSP, 8-state):
--------PPP--PPPPPPP------PPPPPTTT-PPEEEEEETTEEEEEEHHHHHHH-HHHHHHHHSPPPTT-PPTTSBTTB-EE-TT--HHHHHHHHHHHS-SSTT------HHHHHHHHHHHHHTT-HHHHHHHHHHHTSTTS-HHHHHHHHHHHT-HHHHHHHHHHHHH-SSPPPHHHHHHH-HHHHHHHHHHHHHHHHHHHH-HHHHHHHHHHHT-SS---------------------------------------PPTT--HHHHHHHHHHHHHHHHH-------TT-------------------PPPP-------